Protein AF-A0A2G9GTV5-F1 (afdb_monomer)

Organism: NCBI:txid429701

Solvent-accessible surface area (backbone atoms only — not comparable to full-atom values): 18945 Å² total; per-residue (Å²): 131,63,87,78,39,57,73,49,69,37,30,64,59,83,95,54,69,55,30,54,55,37,36,35,36,40,40,79,48,79,91,66,80,43,76,72,44,81,43,80,56,88,64,55,68,55,65,74,74,38,24,29,49,48,34,73,24,63,22,62,62,28,36,40,34,40,38,4,32,24,74,44,54,97,92,34,97,48,72,41,52,29,54,57,47,35,30,40,34,56,83,81,53,29,27,36,71,56,56,62,79,53,80,61,70,76,40,21,17,68,38,52,52,49,44,61,66,65,33,30,45,36,40,43,21,34,54,92,84,56,76,45,86,53,40,33,38,39,29,42,58,84,35,71,75,63,66,56,68,97,64,76,84,78,78,85,85,75,92,76,93,79,92,79,89,84,82,91,81,91,77,85,73,48,72,60,60,59,47,29,65,74,66,69,56,79,86,71,89,69,76,87,63,75,73,75,44,79,91,69,35,63,66,41,49,58,47,9,48,65,72,58,74,54,96,85,65,55,71,69,60,24,47,48,49,42,52,55,46,61,63,72,51,52,62,89,72,62,47,82,83,49,48,59,43,50,52,54,49,45,53,52,51,55,48,52,57,47,57,75,71,53,69,97,75,82,82,91,73,88,64,33,72,62,94,81,63,46,26,33,62,41,77,52,88,47,72,82,73,47,64,68,81,44,42,52,58,51,53,51,54,46,47,52,54,53,56,55,54,58,52,52,61,60,61,80,73,112

pLDDT: mean 74.57, std 20.99, range [27.0, 98.0]

Foldseek 3Di:
DQVQWDKDAWDDDPPDFTGGWIKTWPPPDVVVVDDTDIDTDDAADDGDDRFDQWDWEDQFQKIWIAKGWGPPPPVDPDIAIGGWIWIQRNVNRHIDTAFAPDDTPPGFGNWDWYDDFQKIKIAWGDGRPDTGGWIKIKHFCPAVLVVDDPDDPDDDDDDDDDDDDDDDDDDCPDVVNVVCVVNVDPDDPDDCPPLQDLVNPPLLQVVLCVQVVDPPDDSVVSSVSVLVVLLPDDLVPDDPSVPVVLVSVLVVLVVVVCCVVPPPDDDDDGRGDPRPTHIYMDIDPDCVSVPSVCSNVSSVVSNVSVVVVVVVVVVVVD

Nearest PDB structures (foldseek):
  8ebn-assembly1_A-2  TM=8.468E-01  e=2.337E-08  Homo sapiens
  8ebm-assembly2_B  TM=8.572E-01  e=4.313E-08  Homo sapiens
  8ebm-assembly1_A  TM=8.423E-01  e=7.529E-08  Homo sapiens
  8ebl-assembly2_B  TM=8.560E-01  e=9.947E-08  Homo sapiens
  6do5-assembly1_A  TM=8.451E-01  e=1.052E-07  Homo sapiens

Mean predicted aligned error: 15.36 Å

InterPro domains:
  IPR015915 Kelch-type beta-propeller [G3DSA:2.120.10.80] (1-164)
  IPR015915 Kelch-type beta-propeller [SSF117281] (3-142)
  IPR052124 Rab9 effector with kelch motifs [PTHR46647] (1-81)

Secondary structure (DSSP, 8-state):
--TTSEEEEEEE-TTSPEEEEEEEEE--SGGG----EEEEE---B-PPPS-BS-EEEEETTEEEEE--EEE--TT-SSEEE---EEEEETTTTEEEEPPBSSPPPPP-BS-EEEEETTEEEEEEEE-SS-EEEEEEEEEETTSTTTT--SSPPPP--------------S----HHHHHHHHHT------TT-----TTT-HHHHHHHHHHH--SS--HHHHHHHHHHHHHH--GGG--HHHHHHHHHHHHHHHHHHHHHHHTT-------S--TT--EEEEEE-SGGGS-GGGHHHHHHHHHHHHHHHHHHHHHTT-

Sequence (318 aa):
MIEKRLLIYGGRGGGGPIMGDLWALKGLIEEENETPGWTQLKLPGQAPSPRCGHTIASGGPYLLLFGGHGTGGWLSRYDIYYNDCVVLDRVSVQWKRMPISNDPPAARAYHSMNCVGSRCLLFGGFDGKSTYGDLWWLVPEDDPIARRSKAPPLEVISDTNKTTGAKEGEREESAIAELQKRLEISTLISNHKHIMDEEEDKELIQLASRVSGEQDVSNMQAVQAVRDHWLKSAPQSITLKELSPLLHDYQRLITRHNIEKLGSSLEHVEFGFPGKDAFRFYHVKSASQLRLSDIPNLLAEYKELLASTSISQQIDSN

Structure (mmCIF, N/CA/C/O backbone):
data_AF-A0A2G9GTV5-F1
#
_entry.id   AF-A0A2G9GTV5-F1
#
loop_
_atom_site.group_PDB
_atom_site.id
_atom_site.type_symbol
_atom_site.label_atom_id
_atom_site.label_alt_id
_atom_site.label_comp_id
_atom_site.label_asym_id
_atom_site.label_entity_id
_atom_site.label_seq_id
_atom_site.pdbx_PDB_ins_code
_atom_site.Cartn_x
_atom_site.Cartn_y
_atom_site.Cartn_z
_atom_site.occupancy
_atom_site.B_iso_or_equiv
_atom_site.auth_seq_id
_atom_site.auth_comp_id
_atom_site.auth_asym_id
_atom_site.auth_atom_id
_atom_site.pdbx_PDB_model_num
ATOM 1 N N . MET A 1 1 ? 4.855 -22.602 -3.405 1.00 53.56 1 MET A N 1
ATOM 2 C CA . MET A 1 1 ? 3.997 -21.453 -3.043 1.00 53.56 1 MET A CA 1
ATOM 3 C C . MET A 1 1 ? 4.862 -20.215 -2.818 1.00 53.56 1 MET A C 1
ATOM 5 O O . MET A 1 1 ? 5.974 -20.365 -2.323 1.00 53.56 1 MET A O 1
ATOM 9 N N . ILE A 1 2 ? 4.405 -19.025 -3.225 1.00 61.66 2 ILE A N 1
ATOM 10 C CA . ILE A 1 2 ? 5.114 -17.739 -3.021 1.00 61.66 2 ILE A CA 1
ATOM 11 C C . ILE A 1 2 ? 4.844 -17.152 -1.620 1.00 61.66 2 ILE A C 1
ATOM 13 O O . ILE A 1 2 ? 5.586 -16.299 -1.151 1.00 61.66 2 ILE A O 1
ATOM 17 N N . GLU A 1 3 ? 3.815 -17.639 -0.931 1.00 64.81 3 GLU A N 1
ATOM 18 C CA . GLU A 1 3 ? 3.275 -17.047 0.300 1.00 64.81 3 GLU A CA 1
ATOM 19 C C . GLU A 1 3 ? 4.248 -17.009 1.487 1.00 64.81 3 GLU A C 1
ATOM 21 O O . GLU A 1 3 ? 4.181 -16.080 2.283 1.00 64.81 3 GLU A O 1
ATOM 26 N N . LYS A 1 4 ? 5.182 -17.964 1.567 1.00 76.12 4 LYS A N 1
ATOM 27 C CA . LYS A 1 4 ? 6.186 -18.091 2.639 1.00 76.12 4 LYS A CA 1
ATOM 28 C C . LYS A 1 4 ? 7.552 -17.474 2.289 1.00 76.12 4 LYS A C 1
ATOM 30 O O . LYS A 1 4 ? 8.566 -17.811 2.887 1.00 76.12 4 LYS A O 1
ATOM 35 N N . ARG A 1 5 ? 7.612 -16.603 1.276 1.00 84.81 5 ARG A N 1
ATOM 36 C CA . ARG A 1 5 ? 8.875 -16.056 0.749 1.00 84.81 5 ARG A CA 1
ATOM 37 C C . ARG A 1 5 ? 8.962 -14.555 0.951 1.00 84.81 5 ARG A C 1
ATOM 39 O O . ARG A 1 5 ? 7.988 -13.840 0.725 1.00 84.81 5 ARG A O 1
ATOM 46 N N . LEU A 1 6 ? 10.161 -14.072 1.271 1.00 90.88 6 LEU A N 1
ATOM 47 C CA . LEU A 1 6 ? 10.463 -12.649 1.155 1.00 90.88 6 LEU A CA 1
ATOM 48 C C . LEU A 1 6 ? 10.635 -12.319 -0.327 1.00 90.88 6 LEU A C 1
ATOM 50 O O . LEU A 1 6 ? 11.446 -12.943 -1.012 1.00 90.88 6 LEU A O 1
ATOM 54 N N . LEU A 1 7 ? 9.872 -11.343 -0.808 1.00 92.94 7 LEU A N 1
ATOM 55 C CA . LEU A 1 7 ? 9.939 -10.871 -2.184 1.00 92.94 7 LEU A CA 1
ATOM 56 C C . LEU A 1 7 ? 10.595 -9.499 -2.251 1.00 92.94 7 LEU A C 1
ATOM 58 O O . LEU A 1 7 ? 10.301 -8.625 -1.439 1.00 92.94 7 LEU A O 1
ATOM 62 N N . ILE A 1 8 ? 11.437 -9.305 -3.260 1.00 95.06 8 ILE A N 1
ATOM 63 C CA . ILE A 1 8 ? 12.034 -8.014 -3.596 1.00 95.06 8 ILE A CA 1
ATOM 64 C C . ILE A 1 8 ? 11.784 -7.762 -5.073 1.00 95.06 8 ILE A C 1
ATOM 66 O O . ILE A 1 8 ? 12.097 -8.611 -5.904 1.00 95.06 8 ILE A O 1
ATOM 70 N N . TYR A 1 9 ? 11.229 -6.601 -5.399 1.00 96.44 9 TYR A N 1
ATOM 71 C CA . TYR A 1 9 ? 11.050 -6.168 -6.776 1.00 96.44 9 TYR A CA 1
ATOM 72 C C . TYR A 1 9 ? 11.817 -4.870 -7.025 1.00 96.44 9 TYR A C 1
ATOM 74 O O . TYR A 1 9 ? 11.708 -3.919 -6.254 1.00 96.44 9 TYR A O 1
ATOM 82 N N . GLY A 1 10 ? 12.569 -4.826 -8.121 1.00 96.50 10 GLY A N 1
ATOM 83 C CA . GLY A 1 10 ? 13.261 -3.633 -8.595 1.00 96.50 10 GLY A CA 1
ATOM 84 C C . GLY A 1 10 ? 14.344 -3.101 -7.653 1.00 96.50 10 GLY A C 1
ATOM 85 O O . GLY A 1 10 ? 15.120 -3.857 -7.075 1.00 96.50 10 GLY A O 1
ATOM 86 N N . GLY A 1 11 ? 14.433 -1.775 -7.530 1.00 95.06 11 GLY A N 1
ATOM 87 C CA . GLY A 1 11 ? 15.485 -1.106 -6.760 1.00 95.06 11 GLY A CA 1
ATOM 88 C C . GLY A 1 11 ? 16.640 -0.591 -7.622 1.00 95.06 11 GLY A C 1
ATOM 89 O O . GLY A 1 11 ? 16.631 -0.691 -8.847 1.00 95.06 11 GLY A O 1
ATOM 90 N N . ARG A 1 12 ? 17.638 0.020 -6.976 1.00 90.81 12 ARG A N 1
ATOM 91 C CA . ARG A 1 12 ? 18.815 0.596 -7.639 1.00 90.81 12 ARG A CA 1
ATOM 92 C C . ARG A 1 12 ? 20.080 0.129 -6.934 1.00 90.81 12 ARG A C 1
ATOM 94 O O . ARG A 1 12 ? 20.313 0.477 -5.780 1.00 90.81 12 ARG A O 1
ATOM 101 N N . GLY A 1 13 ? 20.898 -0.652 -7.632 1.00 83.62 13 GLY A N 1
ATOM 102 C CA . GLY A 1 13 ? 22.191 -1.096 -7.126 1.00 83.62 13 GLY A CA 1
ATOM 103 C C . GLY A 1 13 ? 23.252 -0.041 -7.416 1.00 83.62 13 GLY A C 1
ATOM 104 O O . GLY A 1 13 ? 23.684 0.073 -8.558 1.00 83.62 13 GLY A O 1
ATOM 105 N N . GLY A 1 14 ? 23.667 0.735 -6.412 1.00 80.31 14 GLY A N 1
ATOM 106 C CA . GLY A 1 14 ? 24.751 1.720 -6.532 1.00 80.31 14 GLY A CA 1
ATOM 107 C C . GLY A 1 14 ? 24.685 2.588 -7.803 1.00 80.31 14 GLY A C 1
ATOM 108 O O . GLY A 1 14 ? 23.659 3.200 -8.109 1.00 80.31 14 GLY A O 1
ATOM 109 N N . GLY A 1 15 ? 25.793 2.627 -8.555 1.00 76.38 15 GLY A N 1
ATOM 110 C CA . GLY A 1 15 ? 25.905 3.337 -9.839 1.00 76.38 15 GLY A CA 1
ATOM 111 C C . GLY A 1 15 ? 25.277 2.622 -11.047 1.00 76.38 15 GLY A C 1
ATOM 112 O O . GLY A 1 15 ? 25.379 3.128 -12.161 1.00 76.38 15 GLY A O 1
ATOM 113 N N . GLY A 1 16 ? 24.661 1.455 -10.847 1.00 82.25 16 GLY A N 1
ATOM 114 C CA . GLY A 1 16 ? 24.018 0.662 -11.893 1.00 82.25 16 GLY A CA 1
ATOM 115 C C . GLY A 1 16 ? 22.625 1.168 -12.296 1.00 82.25 16 GLY A C 1
ATOM 116 O O . GLY A 1 16 ? 22.100 2.123 -11.708 1.00 82.25 16 GLY A O 1
ATOM 117 N N . PRO A 1 17 ? 22.011 0.534 -13.313 1.00 88.12 17 PRO A N 1
ATOM 118 C CA . PRO A 1 17 ? 20.662 0.868 -13.748 1.00 88.12 17 PRO A CA 1
ATOM 119 C C . PRO A 1 17 ? 19.629 0.533 -12.667 1.00 88.12 17 PRO A C 1
ATOM 121 O O . PRO A 1 17 ? 19.844 -0.313 -11.796 1.00 88.12 17 PRO A O 1
ATOM 124 N N . ILE A 1 18 ? 18.474 1.188 -12.755 1.00 93.31 18 ILE A N 1
ATOM 125 C CA . ILE A 1 18 ? 17.300 0.793 -11.980 1.00 93.31 18 ILE A CA 1
ATOM 126 C C . ILE A 1 18 ? 16.824 -0.572 -12.490 1.00 93.31 18 ILE A C 1
ATOM 128 O O . ILE A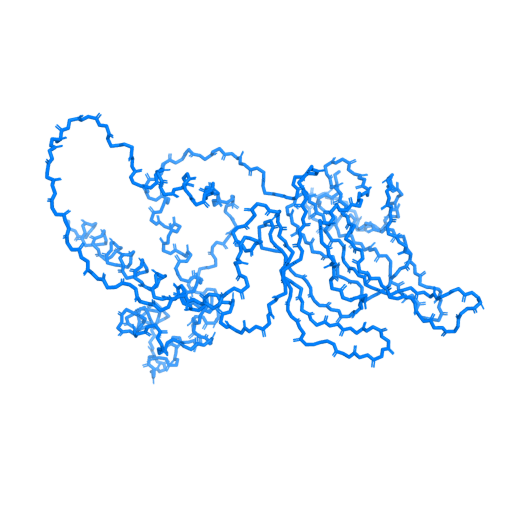 1 18 ? 16.704 -0.788 -13.697 1.00 93.31 18 ILE A O 1
ATOM 132 N N . MET A 1 19 ? 16.578 -1.487 -11.559 1.00 94.69 19 MET A N 1
ATOM 133 C CA . MET A 1 19 ? 16.210 -2.873 -11.815 1.00 94.69 19 MET A CA 1
ATOM 134 C C . MET A 1 19 ? 14.686 -3.033 -11.833 1.00 94.69 19 MET A C 1
ATOM 136 O O . MET A 1 19 ? 13.941 -2.215 -11.289 1.00 94.69 19 MET A O 1
ATOM 140 N N . GLY A 1 20 ? 14.215 -4.082 -12.503 1.00 95.06 20 GLY A N 1
ATOM 141 C CA . GLY A 1 20 ? 12.795 -4.431 -12.624 1.00 95.06 20 GLY A CA 1
ATOM 142 C C . GLY A 1 20 ? 12.558 -5.932 -12.518 1.00 95.06 20 GLY A C 1
ATOM 143 O O . GLY A 1 20 ? 11.588 -6.447 -13.068 1.00 95.06 20 GLY A O 1
ATOM 144 N N . ASP A 1 21 ? 13.483 -6.643 -11.884 1.00 95.69 21 ASP A N 1
ATOM 145 C CA . ASP A 1 21 ? 13.389 -8.067 -11.621 1.00 95.69 21 ASP A CA 1
ATOM 146 C C . ASP A 1 21 ? 12.736 -8.352 -10.267 1.00 95.69 21 ASP A C 1
ATOM 148 O O . ASP A 1 21 ? 12.723 -7.520 -9.361 1.00 95.69 21 ASP A O 1
ATOM 152 N N . LEU A 1 22 ? 12.153 -9.547 -10.160 1.00 96.25 22 LEU A N 1
ATOM 153 C CA . LEU A 1 22 ? 11.547 -10.065 -8.942 1.00 96.25 22 LEU A CA 1
ATOM 154 C C . LEU A 1 22 ? 12.452 -11.156 -8.374 1.00 96.25 22 LEU A C 1
ATOM 156 O O . LEU A 1 22 ? 12.759 -12.132 -9.057 1.00 96.25 22 LEU A O 1
ATOM 160 N N . TRP A 1 23 ? 12.831 -11.023 -7.114 1.00 95.62 23 TRP A N 1
ATOM 161 C CA . TRP A 1 23 ? 13.612 -11.999 -6.369 1.00 95.62 23 TRP A CA 1
ATOM 162 C C . TRP A 1 23 ? 12.798 -12.546 -5.209 1.00 95.62 23 TRP A C 1
ATOM 164 O O . TRP A 1 23 ? 12.029 -11.819 -4.584 1.00 95.62 23 TRP A O 1
ATOM 174 N N . ALA A 1 24 ? 12.973 -13.832 -4.923 1.00 93.50 24 ALA A N 1
ATOM 175 C CA . ALA A 1 24 ? 12.362 -14.496 -3.786 1.00 93.50 24 ALA A CA 1
ATOM 176 C C . ALA A 1 24 ? 13.422 -15.202 -2.944 1.00 93.50 24 ALA A C 1
ATOM 178 O O . ALA A 1 24 ? 14.209 -15.983 -3.481 1.00 93.50 24 ALA A O 1
ATOM 179 N N . LEU A 1 25 ? 13.405 -14.956 -1.638 1.00 92.50 25 LEU A N 1
ATOM 180 C CA . LEU A 1 25 ? 14.197 -15.687 -0.655 1.00 92.50 25 LEU A CA 1
ATOM 181 C C . LEU A 1 25 ? 13.333 -16.790 -0.041 1.00 92.50 25 LEU A C 1
ATOM 183 O O . LEU A 1 25 ? 12.231 -16.525 0.446 1.00 92.50 25 LEU A O 1
ATOM 187 N N . LYS A 1 26 ? 13.828 -18.025 -0.115 1.00 87.75 26 LYS A N 1
ATOM 188 C CA . LYS A 1 26 ? 13.244 -19.220 0.520 1.00 87.75 26 LYS A CA 1
ATOM 189 C C . LYS A 1 26 ? 14.006 -19.582 1.794 1.00 87.75 26 LYS A C 1
ATOM 191 O O . LYS A 1 26 ? 15.055 -18.986 2.033 1.00 87.75 26 LYS A O 1
ATOM 196 N N . GLY A 1 27 ? 13.518 -20.566 2.555 1.00 83.38 27 GLY A N 1
ATOM 197 C CA . GLY A 1 27 ? 14.243 -21.115 3.706 1.00 83.38 27 GLY A CA 1
ATOM 198 C C . GLY A 1 27 ? 14.310 -20.153 4.891 1.00 83.38 27 GLY A C 1
ATOM 199 O O . GLY A 1 27 ? 15.243 -20.206 5.680 1.00 83.38 27 GLY A O 1
ATOM 200 N N . LEU A 1 28 ? 13.353 -19.223 4.986 1.00 82.06 28 LEU A N 1
ATOM 201 C CA . LEU A 1 28 ? 13.237 -18.295 6.119 1.00 82.06 28 LEU A CA 1
ATOM 202 C C . LEU A 1 28 ? 12.467 -18.896 7.297 1.00 82.06 28 LEU A C 1
ATOM 204 O O . LEU A 1 28 ? 12.542 -18.368 8.402 1.00 82.06 28 LEU A O 1
ATOM 208 N N . ILE A 1 29 ? 11.698 -19.955 7.051 1.00 81.75 29 ILE A N 1
ATOM 209 C CA . ILE A 1 29 ? 10.848 -20.600 8.048 1.00 81.75 29 ILE A CA 1
ATOM 210 C C . ILE A 1 29 ? 11.497 -21.932 8.415 1.00 81.75 29 ILE A C 1
ATOM 212 O O . ILE A 1 29 ? 11.758 -22.750 7.536 1.00 81.75 29 ILE A O 1
ATOM 216 N N . GLU A 1 30 ? 11.742 -22.145 9.710 1.00 71.19 30 GLU A N 1
ATOM 217 C CA . GLU A 1 30 ? 12.457 -23.319 10.240 1.00 71.19 30 GLU A CA 1
ATOM 218 C C . GLU A 1 30 ? 11.818 -24.652 9.813 1.00 71.19 30 GLU A C 1
ATOM 220 O O . GLU A 1 30 ? 12.523 -25.622 9.542 1.00 71.19 30 GLU A O 1
ATOM 225 N N . GLU A 1 31 ? 10.491 -24.673 9.659 1.00 73.62 31 GLU A N 1
ATOM 226 C CA . GLU A 1 31 ? 9.717 -25.829 9.186 1.00 73.62 31 GLU A CA 1
ATOM 227 C C . GLU A 1 31 ? 10.136 -26.335 7.796 1.00 73.62 31 GLU A C 1
ATOM 229 O O . GLU A 1 31 ? 9.905 -27.499 7.477 1.00 73.62 31 GLU A O 1
ATOM 234 N N . GLU A 1 32 ? 10.720 -25.481 6.947 1.00 72.75 32 GLU A N 1
ATOM 235 C CA . GLU A 1 32 ? 11.079 -25.855 5.574 1.00 72.75 32 GLU A CA 1
ATOM 236 C C . GLU A 1 32 ? 12.360 -26.707 5.522 1.00 72.75 32 GLU A C 1
ATOM 238 O O . GLU A 1 32 ? 12.577 -27.397 4.531 1.00 72.75 32 GLU A O 1
ATOM 243 N N . ASN A 1 33 ? 13.193 -26.701 6.578 1.00 75.12 33 ASN A N 1
ATOM 244 C CA . ASN A 1 33 ? 14.510 -27.364 6.623 1.00 75.12 33 ASN A CA 1
ATOM 245 C C . ASN A 1 33 ? 15.369 -27.107 5.356 1.00 75.12 33 ASN A C 1
ATOM 247 O O . ASN A 1 33 ? 16.165 -27.946 4.929 1.00 75.12 33 ASN A O 1
ATOM 251 N N . GLU A 1 34 ? 15.175 -25.942 4.731 1.00 80.31 34 GLU A N 1
ATOM 252 C CA . GLU A 1 34 ? 15.864 -25.483 3.526 1.00 80.31 34 GLU A CA 1
ATOM 253 C C . GLU A 1 34 ? 16.896 -24.413 3.901 1.00 80.31 34 GLU A C 1
ATOM 255 O O . GLU A 1 34 ? 16.645 -23.551 4.743 1.00 80.31 34 GLU A O 1
ATOM 260 N N . THR A 1 35 ? 18.060 -24.422 3.250 1.00 84.81 35 THR A N 1
ATOM 261 C CA . THR A 1 35 ? 19.034 -23.339 3.412 1.00 84.81 35 THR A CA 1
ATOM 262 C C . THR A 1 35 ? 18.518 -22.053 2.752 1.00 84.81 35 THR A C 1
ATOM 264 O O . THR A 1 35 ? 18.023 -22.108 1.620 1.00 84.81 35 THR A O 1
ATOM 267 N N . PRO A 1 36 ? 18.649 -20.879 3.408 1.00 90.00 36 PRO A N 1
ATOM 268 C CA . PRO A 1 36 ? 18.217 -19.620 2.822 1.00 90.00 36 PRO A CA 1
ATOM 269 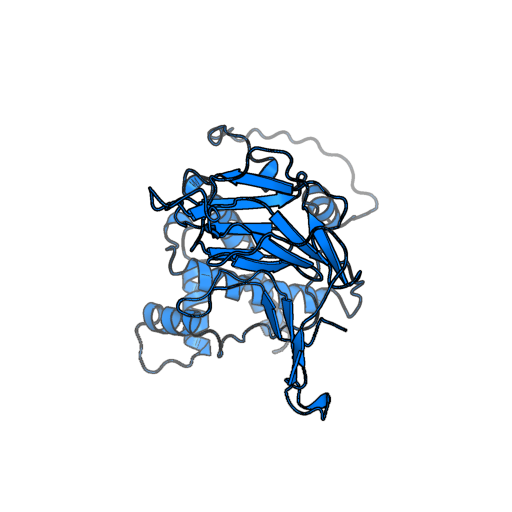C C . PRO A 1 36 ? 18.868 -19.368 1.462 1.00 90.00 36 PRO A C 1
ATOM 271 O O . PRO A 1 36 ? 20.094 -19.342 1.337 1.00 90.00 36 PRO A O 1
ATOM 274 N N . GLY A 1 37 ? 18.044 -19.166 0.434 1.00 91.44 37 GLY A N 1
ATOM 275 C CA . GLY A 1 37 ? 18.514 -19.036 -0.943 1.00 91.44 37 GLY A CA 1
ATOM 276 C C . GLY A 1 37 ? 17.669 -18.084 -1.779 1.00 91.44 37 GLY A C 1
ATOM 277 O O . GLY A 1 37 ? 16.439 -18.184 -1.817 1.00 91.44 37 GLY A O 1
ATOM 278 N N . TRP A 1 38 ? 18.341 -17.167 -2.477 1.00 94.56 38 TRP A N 1
ATOM 279 C CA . TRP A 1 38 ? 17.718 -16.237 -3.417 1.00 94.56 38 TRP A CA 1
ATOM 280 C C . TRP A 1 38 ? 17.478 -16.901 -4.772 1.00 94.56 38 TRP A C 1
ATOM 282 O O . TRP A 1 38 ? 18.358 -17.542 -5.341 1.00 94.56 38 TRP A O 1
ATOM 292 N N . THR A 1 39 ? 16.281 -16.726 -5.325 1.00 94.00 39 THR A N 1
ATOM 293 C CA . THR A 1 39 ? 15.940 -17.155 -6.686 1.00 94.00 39 THR A CA 1
ATOM 294 C C . THR A 1 39 ? 15.234 -16.024 -7.419 1.00 94.00 39 THR A C 1
ATOM 296 O O . THR A 1 39 ? 14.241 -15.487 -6.926 1.00 94.00 39 THR A O 1
ATOM 299 N N . GLN A 1 40 ? 15.711 -15.689 -8.616 1.00 95.12 40 GLN A N 1
ATOM 300 C CA . GLN A 1 40 ? 15.027 -14.746 -9.493 1.00 95.12 40 GLN A CA 1
ATOM 301 C C . GLN A 1 40 ? 13.771 -15.406 -10.082 1.00 95.12 40 GLN A C 1
ATOM 303 O O . GLN A 1 40 ? 13.837 -16.487 -10.669 1.00 95.12 40 GLN A O 1
ATOM 308 N N . LEU A 1 41 ? 12.618 -14.760 -9.926 1.00 94.56 41 LEU A N 1
ATOM 309 C CA . LEU A 1 41 ? 11.334 -15.214 -10.445 1.00 94.56 41 LEU A CA 1
ATOM 310 C C . LEU A 1 41 ? 10.998 -14.479 -11.744 1.00 94.56 41 LEU A C 1
ATOM 312 O O . LEU A 1 41 ? 11.022 -13.252 -11.810 1.00 94.56 41 LEU A O 1
ATOM 316 N N . LYS A 1 42 ? 10.613 -15.238 -12.771 1.00 94.81 42 LYS A N 1
ATOM 317 C CA . LYS A 1 42 ? 10.059 -14.709 -14.023 1.00 94.81 42 LYS A CA 1
ATOM 318 C C . LYS A 1 42 ? 8.594 -15.105 -14.096 1.00 94.81 42 LYS A C 1
ATOM 320 O O . LYS A 1 42 ? 8.281 -16.253 -14.394 1.00 94.81 42 LYS A O 1
ATOM 325 N N . LEU A 1 43 ? 7.719 -14.168 -13.752 1.00 94.19 43 LEU A N 1
ATOM 326 C CA . LEU A 1 43 ? 6.279 -14.405 -13.685 1.00 94.19 43 LEU A CA 1
ATOM 327 C C . LEU A 1 43 ? 5.586 -13.857 -14.939 1.00 94.19 43 LEU A C 1
ATOM 329 O O . LEU A 1 43 ? 6.015 -12.820 -15.451 1.00 94.19 43 LEU A O 1
ATOM 333 N N . PRO A 1 44 ? 4.534 -14.526 -15.440 1.00 95.06 44 PRO A N 1
ATOM 334 C CA . PRO A 1 44 ? 3.766 -14.043 -16.580 1.00 95.06 44 PRO A CA 1
ATOM 335 C C . PRO A 1 44 ? 2.951 -12.789 -16.230 1.00 95.06 44 PRO A C 1
ATOM 337 O O . PRO A 1 44 ? 2.798 -12.416 -15.064 1.00 95.06 44 PRO A O 1
ATOM 340 N N . GLY A 1 45 ? 2.388 -12.161 -17.263 1.00 92.88 45 GLY A N 1
ATOM 341 C CA . GLY A 1 45 ? 1.484 -11.021 -17.129 1.00 92.88 45 GLY A CA 1
ATOM 342 C C . GLY A 1 45 ? 2.160 -9.661 -17.302 1.00 92.88 45 GLY A C 1
ATOM 343 O O . GLY A 1 45 ? 3.248 -9.544 -17.865 1.00 92.88 45 GLY A O 1
ATOM 344 N N . GLN A 1 46 ? 1.475 -8.610 -16.855 1.00 91.69 46 GLN A N 1
ATOM 345 C CA . GLN A 1 46 ? 1.890 -7.219 -17.056 1.00 91.69 46 GLN A CA 1
ATOM 346 C C . GLN A 1 46 ? 2.765 -6.744 -15.893 1.00 91.69 46 GLN A C 1
ATOM 348 O O . GLN A 1 46 ? 2.292 -6.044 -14.999 1.00 91.69 46 GLN A O 1
ATOM 353 N N . ALA A 1 47 ? 4.032 -7.165 -15.893 1.00 93.94 47 ALA A N 1
ATOM 354 C CA . ALA A 1 47 ? 4.997 -6.748 -14.880 1.00 93.94 47 ALA A CA 1
ATOM 355 C C . ALA A 1 47 ? 5.210 -5.218 -14.893 1.00 93.94 47 ALA A C 1
ATOM 357 O O . ALA A 1 47 ? 5.099 -4.591 -15.955 1.00 93.94 47 ALA A O 1
ATOM 358 N N . PRO A 1 48 ? 5.538 -4.600 -13.743 1.00 95.56 48 PRO A N 1
ATOM 359 C CA . PRO A 1 48 ? 5.883 -3.187 -13.710 1.00 95.56 48 PRO A CA 1
ATOM 360 C C . PRO A 1 48 ? 7.160 -2.913 -14.523 1.00 95.56 48 PRO A C 1
ATOM 362 O O . PRO A 1 48 ? 7.960 -3.808 -14.810 1.00 95.56 48 PRO A O 1
ATOM 365 N N . SER A 1 49 ? 7.364 -1.651 -14.895 1.00 94.75 49 SER A N 1
ATOM 366 C CA . SER A 1 49 ? 8.649 -1.193 -15.436 1.00 94.75 49 SER A CA 1
ATOM 367 C C . SER A 1 49 ? 9.724 -1.141 -14.340 1.00 94.75 49 SER A C 1
ATOM 369 O O . SER A 1 49 ? 9.370 -0.947 -13.173 1.00 94.75 49 SER A O 1
ATOM 371 N N . PRO A 1 50 ? 11.026 -1.229 -14.688 1.00 95.38 50 PRO A N 1
ATOM 372 C CA . PRO A 1 50 ? 12.115 -1.030 -13.735 1.00 95.38 50 PRO A CA 1
ATOM 373 C C . PRO A 1 50 ? 11.953 0.266 -12.938 1.00 95.38 50 PRO A C 1
ATOM 375 O O . PRO A 1 50 ? 11.811 1.349 -13.518 1.00 95.38 50 PRO A O 1
ATOM 378 N N . ARG A 1 51 ? 11.943 0.148 -11.607 1.00 96.81 51 ARG A N 1
ATOM 379 C CA . ARG A 1 51 ? 11.645 1.267 -10.704 1.00 96.81 51 ARG A CA 1
ATOM 380 C C . ARG A 1 51 ? 12.234 1.091 -9.305 1.00 96.81 51 ARG A C 1
ATOM 382 O O . ARG A 1 51 ? 12.369 -0.023 -8.802 1.00 96.81 51 ARG A O 1
ATOM 389 N N . CYS A 1 52 ? 12.503 2.206 -8.632 1.00 96.06 52 CYS A N 1
ATOM 390 C CA . CYS A 1 52 ? 12.808 2.280 -7.201 1.00 96.06 52 CYS A CA 1
ATOM 391 C C . CYS A 1 52 ? 11.932 3.332 -6.499 1.00 96.06 52 CYS A C 1
ATOM 393 O O . CYS A 1 52 ? 11.196 4.074 -7.150 1.00 96.06 52 CYS A O 1
ATOM 395 N N . GLY A 1 53 ? 11.944 3.348 -5.162 1.00 96.50 53 GLY A N 1
ATOM 396 C CA . GLY A 1 53 ? 11.111 4.261 -4.366 1.00 96.50 53 GLY A CA 1
ATOM 397 C C . GLY A 1 53 ? 9.599 4.025 -4.507 1.00 96.50 53 GLY A C 1
ATOM 398 O O . GLY A 1 53 ? 8.819 4.940 -4.265 1.00 96.50 53 GLY A O 1
ATOM 399 N N . HIS A 1 54 ? 9.179 2.841 -4.951 1.00 97.88 54 HIS A N 1
ATOM 400 C CA . HIS A 1 54 ? 7.777 2.418 -4.949 1.00 97.88 54 HIS A CA 1
ATOM 401 C C . HIS A 1 54 ? 7.417 1.808 -3.589 1.00 97.88 54 HIS A C 1
ATOM 403 O O . HIS A 1 54 ? 8.309 1.424 -2.833 1.00 97.88 54 HIS A O 1
ATOM 409 N N . THR A 1 55 ? 6.124 1.667 -3.302 1.00 97.44 55 THR A N 1
ATOM 410 C CA . THR A 1 55 ? 5.651 0.853 -2.172 1.00 97.44 55 THR A CA 1
ATOM 411 C C . THR A 1 55 ? 4.958 -0.404 -2.678 1.00 97.44 55 THR A C 1
ATOM 413 O O . THR A 1 55 ? 4.240 -0.354 -3.677 1.00 97.44 55 THR A O 1
ATOM 416 N N . ILE A 1 56 ? 5.160 -1.522 -1.974 1.00 95.50 56 ILE A N 1
ATOM 417 C CA . ILE A 1 56 ? 4.363 -2.742 -2.120 1.00 95.50 56 ILE A CA 1
ATOM 418 C C . ILE A 1 56 ? 3.601 -2.966 -0.817 1.00 95.50 56 ILE A C 1
ATOM 420 O O . ILE A 1 56 ? 4.217 -3.112 0.236 1.00 95.50 56 ILE A O 1
ATOM 424 N N . ALA A 1 57 ? 2.275 -3.014 -0.890 1.00 91.81 57 ALA A N 1
ATOM 425 C CA . ALA A 1 57 ? 1.404 -3.273 0.248 1.00 91.81 57 ALA A CA 1
ATOM 426 C C . ALA A 1 57 ? 0.682 -4.618 0.080 1.00 91.81 57 ALA A C 1
ATOM 428 O O . ALA A 1 57 ? 0.214 -4.964 -1.007 1.00 91.81 57 ALA A O 1
ATOM 429 N N . SER A 1 58 ? 0.595 -5.390 1.164 1.00 85.50 58 SER A N 1
ATOM 430 C CA . SER A 1 58 ? -0.090 -6.686 1.172 1.00 85.50 58 SER A CA 1
ATOM 431 C C . SER A 1 58 ? -1.585 -6.496 1.427 1.00 85.50 58 SER A C 1
ATOM 433 O O . SER A 1 58 ? -1.965 -6.045 2.504 1.00 85.50 58 SER A O 1
ATOM 435 N N . GLY A 1 59 ? -2.433 -6.889 0.476 1.00 73.56 59 GLY A N 1
ATOM 436 C CA . GLY A 1 59 ? -3.895 -6.892 0.610 1.00 73.56 59 GLY A CA 1
ATOM 437 C C . GLY A 1 59 ? -4.444 -8.308 0.476 1.00 73.56 59 GLY A C 1
ATOM 438 O O . GLY A 1 59 ? -5.045 -8.652 -0.540 1.00 73.56 59 GLY A O 1
ATOM 439 N N . GLY A 1 60 ? -4.172 -9.166 1.462 1.00 75.19 60 GLY A N 1
ATOM 440 C CA . GLY A 1 60 ? -4.542 -10.583 1.396 1.00 75.19 60 GLY A CA 1
ATOM 441 C C . GLY A 1 60 ? -3.706 -11.341 0.354 1.00 75.19 60 GLY A C 1
ATOM 442 O O . GLY A 1 60 ? -2.488 -11.176 0.356 1.00 75.19 60 GLY A O 1
ATOM 443 N N . PRO A 1 61 ? -4.279 -12.164 -0.545 1.00 78.25 61 PRO A N 1
ATOM 444 C CA . PRO A 1 61 ? -3.523 -12.966 -1.516 1.00 78.25 61 PRO A CA 1
ATOM 445 C C . PRO A 1 61 ? -2.799 -12.138 -2.591 1.00 78.25 61 PRO A C 1
ATOM 447 O O . PRO A 1 61 ? -2.006 -12.678 -3.360 1.00 78.25 61 PRO A O 1
ATOM 450 N N . TYR A 1 62 ? -2.998 -10.825 -2.612 1.00 85.44 62 TYR A N 1
ATOM 451 C CA . TYR A 1 62 ? -2.449 -9.919 -3.609 1.00 85.44 62 TYR A CA 1
ATOM 452 C C . TYR A 1 62 ? -1.421 -8.972 -2.988 1.00 85.44 62 TYR A C 1
ATOM 454 O O . TYR A 1 62 ? -1.615 -8.461 -1.882 1.00 85.44 62 TYR A O 1
ATOM 462 N N . LEU A 1 63 ? -0.347 -8.695 -3.724 1.00 91.25 63 LEU A N 1
ATOM 463 C CA . LEU A 1 63 ? 0.590 -7.625 -3.385 1.00 91.25 63 LEU A CA 1
ATOM 464 C C . LEU A 1 63 ? 0.391 -6.469 -4.356 1.00 91.25 63 LEU A C 1
ATOM 466 O O . LEU A 1 63 ? 0.610 -6.629 -5.556 1.00 91.25 63 LEU A O 1
ATOM 470 N N . LEU A 1 64 ? -0.026 -5.317 -3.843 1.00 93.62 64 LEU A N 1
ATOM 471 C CA . LEU A 1 64 ? -0.236 -4.110 -4.628 1.00 93.62 64 LEU A CA 1
ATOM 472 C C . LEU A 1 64 ? 1.038 -3.269 -4.638 1.00 93.62 64 LEU A C 1
ATOM 474 O O . LEU A 1 64 ? 1.455 -2.764 -3.600 1.00 93.62 64 LEU A O 1
ATOM 478 N N . LEU A 1 65 ? 1.608 -3.067 -5.819 1.00 96.69 65 LEU A N 1
ATOM 479 C CA . LEU A 1 65 ? 2.649 -2.090 -6.091 1.00 96.69 65 LEU A CA 1
ATOM 480 C C . LEU A 1 65 ? 2.015 -0.782 -6.569 1.00 96.69 65 LEU A C 1
ATOM 482 O O . LEU A 1 65 ? 1.199 -0.792 -7.493 1.00 96.69 65 LEU A O 1
ATOM 486 N N . PHE A 1 66 ? 2.444 0.339 -5.990 1.00 97.44 66 PHE A N 1
ATOM 487 C CA . PHE A 1 66 ? 2.075 1.674 -6.455 1.00 97.44 66 PHE A CA 1
ATOM 488 C C . PHE A 1 66 ? 3.306 2.561 -6.675 1.00 97.44 66 PHE A C 1
ATOM 490 O O . PHE A 1 66 ? 4.240 2.591 -5.868 1.00 97.44 66 PHE A O 1
ATOM 497 N N . GLY A 1 67 ? 3.283 3.297 -7.788 1.00 97.69 67 GLY A N 1
ATOM 498 C CA . GLY A 1 67 ? 4.216 4.374 -8.108 1.00 97.69 67 GLY A CA 1
ATOM 499 C C . GLY A 1 67 ? 5.686 3.962 -8.216 1.00 97.69 67 GLY A C 1
ATOM 500 O O . GLY A 1 67 ? 6.019 2.912 -8.772 1.00 97.69 67 GLY A O 1
ATOM 501 N N . GLY A 1 68 ? 6.571 4.831 -7.721 1.00 97.88 68 GLY A N 1
ATOM 502 C CA . GLY A 1 68 ? 8.025 4.740 -7.870 1.00 97.88 68 GLY A CA 1
ATOM 503 C C . GLY A 1 68 ? 8.548 5.565 -9.042 1.00 97.88 68 GLY A C 1
ATOM 504 O O . GLY A 1 68 ? 7.788 6.242 -9.733 1.00 97.88 68 GLY A O 1
ATOM 505 N N . HIS A 1 69 ? 9.857 5.510 -9.268 1.00 96.88 69 HIS A N 1
ATOM 506 C CA . HIS A 1 69 ? 10.486 6.156 -10.416 1.00 96.88 69 HIS A CA 1
ATOM 507 C C . HIS A 1 69 ? 11.497 5.239 -11.103 1.00 96.88 69 HIS A C 1
ATOM 509 O O . HIS A 1 69 ? 12.131 4.396 -10.467 1.00 96.88 69 HIS A O 1
ATOM 515 N N . GLY A 1 70 ? 11.613 5.401 -12.415 1.00 94.44 70 GLY A N 1
ATOM 516 C CA . GLY A 1 70 ? 12.609 4.773 -13.272 1.00 94.44 70 GLY A CA 1
ATOM 517 C C . GLY A 1 70 ? 13.484 5.829 -13.943 1.00 94.44 70 GLY A C 1
ATOM 518 O O . GLY A 1 70 ? 13.279 7.031 -13.771 1.00 94.44 70 GLY A O 1
ATOM 519 N N . THR A 1 71 ? 14.452 5.388 -14.740 1.00 89.50 71 THR A N 1
ATOM 520 C CA . THR A 1 71 ? 15.277 6.304 -15.531 1.00 89.50 71 THR A CA 1
ATOM 521 C C . THR A 1 71 ? 14.570 6.639 -16.841 1.00 89.50 71 THR A C 1
ATOM 523 O O . THR A 1 71 ? 13.940 5.779 -17.455 1.00 89.50 71 THR A O 1
ATOM 526 N N . GLY A 1 72 ? 14.710 7.875 -17.321 1.00 82.06 72 GLY A N 1
ATOM 527 C CA . GLY A 1 72 ? 14.164 8.289 -18.617 1.00 82.06 72 GLY A CA 1
ATOM 528 C C . GLY A 1 72 ? 14.851 7.682 -19.849 1.00 82.06 72 GLY A C 1
ATOM 529 O O . GLY A 1 72 ? 14.554 8.068 -20.979 1.00 82.06 72 GLY A O 1
ATOM 530 N N . GLY A 1 73 ? 15.769 6.733 -19.650 1.00 78.88 73 GLY A N 1
ATOM 531 C CA . GLY A 1 73 ? 16.596 6.150 -20.701 1.00 78.88 73 GLY A CA 1
ATOM 532 C C . GLY A 1 73 ? 17.699 7.092 -21.191 1.00 78.88 73 GLY A C 1
ATOM 533 O O . GLY A 1 73 ? 17.926 8.164 -20.643 1.00 78.88 73 GLY A O 1
ATOM 534 N N . TRP A 1 74 ? 18.403 6.688 -22.250 1.00 75.62 74 TRP A N 1
ATOM 535 C CA . TRP A 1 74 ? 19.566 7.425 -22.772 1.00 75.62 74 TRP A CA 1
ATOM 536 C C . TRP A 1 74 ? 19.232 8.833 -23.296 1.00 75.62 74 TRP A C 1
ATOM 538 O O . TRP A 1 74 ? 20.086 9.716 -23.315 1.00 75.62 74 TRP A O 1
ATOM 548 N N . LEU A 1 75 ? 17.985 9.050 -23.725 1.00 76.19 75 LEU A N 1
ATOM 549 C CA . LEU A 1 75 ? 17.536 10.301 -24.344 1.00 76.19 75 LEU A CA 1
ATOM 550 C C . LEU A 1 75 ? 16.982 11.324 -23.342 1.00 76.19 75 LEU A C 1
ATOM 552 O O . LEU A 1 75 ? 16.765 12.473 -23.718 1.00 76.19 75 LEU A O 1
ATOM 556 N N . SER A 1 76 ? 16.763 10.941 -22.080 1.00 80.62 76 SER A N 1
ATOM 557 C CA . SER A 1 76 ? 16.254 11.838 -21.042 1.00 80.62 76 SER A CA 1
ATOM 558 C C . SER A 1 76 ? 17.187 11.844 -19.841 1.00 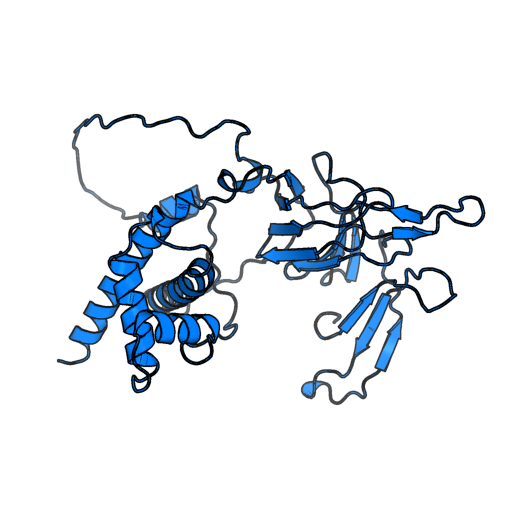80.62 76 SER A C 1
ATOM 560 O O . SER A 1 76 ? 17.516 10.807 -19.276 1.00 80.62 76 SER A O 1
ATOM 562 N N . ARG A 1 77 ? 17.572 13.047 -19.409 1.00 78.19 77 ARG A N 1
ATOM 563 C CA . ARG A 1 77 ? 18.326 13.236 -18.162 1.00 78.19 77 ARG A CA 1
ATOM 564 C C . ARG A 1 77 ? 17.436 13.234 -16.919 1.00 78.19 77 ARG A C 1
ATOM 566 O O . ARG A 1 77 ? 17.956 13.342 -15.814 1.00 78.19 77 ARG A O 1
ATOM 573 N N . TYR A 1 78 ? 16.120 13.164 -17.103 1.00 86.69 78 TYR A N 1
ATOM 574 C CA . TYR A 1 78 ? 15.144 13.221 -16.025 1.00 86.69 78 TYR A CA 1
ATOM 575 C C . TYR A 1 78 ? 14.583 11.834 -15.732 1.00 86.69 78 TYR A C 1
ATOM 577 O O . TYR A 1 78 ? 14.333 11.044 -16.651 1.00 86.69 78 TYR A O 1
ATOM 585 N N . ASP A 1 79 ? 14.365 11.573 -14.448 1.00 91.94 79 ASP A N 1
ATOM 586 C CA . ASP A 1 79 ? 13.663 10.386 -13.982 1.00 91.94 79 ASP A CA 1
ATOM 587 C C . ASP A 1 79 ? 12.191 10.425 -14.410 1.00 91.94 79 ASP A C 1
ATOM 589 O O . ASP A 1 79 ? 11.570 11.486 -14.504 1.00 91.94 79 ASP A O 1
ATOM 593 N N . ILE A 1 80 ? 11.635 9.243 -14.672 1.00 94.38 80 ILE A N 1
ATOM 594 C CA . ILE A 1 80 ? 10.216 9.058 -14.976 1.00 94.38 80 ILE A CA 1
ATOM 595 C C . ILE A 1 80 ? 9.544 8.545 -13.714 1.00 94.38 80 ILE A C 1
ATOM 597 O O . ILE A 1 80 ? 9.882 7.468 -13.228 1.00 94.38 80 ILE A O 1
ATOM 601 N N . TYR A 1 81 ? 8.575 9.296 -13.207 1.00 96.75 81 TYR A N 1
ATOM 602 C CA . TYR A 1 81 ? 7.758 8.897 -12.068 1.00 96.75 81 TYR A CA 1
ATOM 603 C C . TYR A 1 81 ? 6.499 8.179 -12.550 1.00 96.75 81 TYR A C 1
ATOM 605 O O . TYR A 1 81 ? 5.966 8.490 -13.616 1.00 96.75 81 TYR A O 1
ATOM 613 N N . TYR A 1 82 ? 6.002 7.247 -11.742 1.00 97.25 82 TYR A N 1
ATOM 614 C CA . TYR A 1 82 ? 4.820 6.449 -12.049 1.00 97.25 82 TYR A CA 1
ATOM 615 C C . TYR A 1 82 ? 3.704 6.666 -11.014 1.00 97.25 82 TYR A C 1
ATOM 617 O O . TYR A 1 82 ? 3.958 7.043 -9.869 1.00 97.25 82 TYR A O 1
ATOM 625 N N . ASN A 1 83 ? 2.460 6.418 -11.420 1.00 96.75 83 ASN A N 1
ATOM 626 C CA . ASN A 1 83 ? 1.248 6.358 -10.584 1.00 96.75 83 ASN A CA 1
ATOM 627 C C . ASN A 1 83 ? 0.350 5.170 -10.975 1.00 96.75 83 ASN A C 1
ATOM 629 O O . ASN A 1 83 ? -0.861 5.201 -10.766 1.00 96.75 83 ASN A O 1
ATOM 633 N N . ASP A 1 84 ? 0.924 4.134 -11.583 1.00 95.19 84 ASP A N 1
ATOM 634 C CA . ASP A 1 84 ? 0.214 2.902 -11.901 1.00 95.19 84 ASP A CA 1
ATOM 635 C C . ASP A 1 84 ? 0.055 2.017 -10.655 1.00 95.19 84 ASP A C 1
ATOM 637 O O . ASP A 1 84 ? 0.922 1.966 -9.779 1.00 95.19 84 ASP A O 1
ATOM 641 N N . CYS A 1 85 ? -1.068 1.300 -10.608 1.00 94.62 85 CYS A N 1
ATOM 642 C CA . CYS A 1 85 ? -1.341 0.236 -9.648 1.00 94.62 85 CYS A CA 1
ATOM 643 C C . CYS A 1 85 ? -1.126 -1.116 -10.339 1.00 94.62 85 CYS A C 1
ATOM 645 O O . CYS A 1 85 ? -1.857 -1.478 -11.269 1.00 94.62 85 CYS A O 1
ATOM 647 N N . VAL A 1 86 ? -0.128 -1.874 -9.889 1.00 94.81 86 VAL A N 1
ATOM 648 C CA . VAL A 1 86 ? 0.184 -3.207 -10.419 1.00 94.81 86 VAL A CA 1
ATOM 649 C C . VAL A 1 86 ? 0.080 -4.219 -9.291 1.00 94.81 86 VAL A C 1
ATOM 651 O O . VAL A 1 86 ? 0.649 -4.028 -8.225 1.00 94.81 86 VAL A O 1
ATOM 654 N N . VAL A 1 87 ? -0.638 -5.310 -9.520 1.00 93.31 87 VAL A N 1
ATOM 655 C CA . VAL A 1 87 ? -0.839 -6.373 -8.541 1.00 93.31 87 VAL A CA 1
ATOM 656 C C . VAL A 1 87 ? -0.038 -7.605 -8.921 1.00 93.31 87 VAL A C 1
ATOM 658 O O . VAL A 1 87 ? -0.119 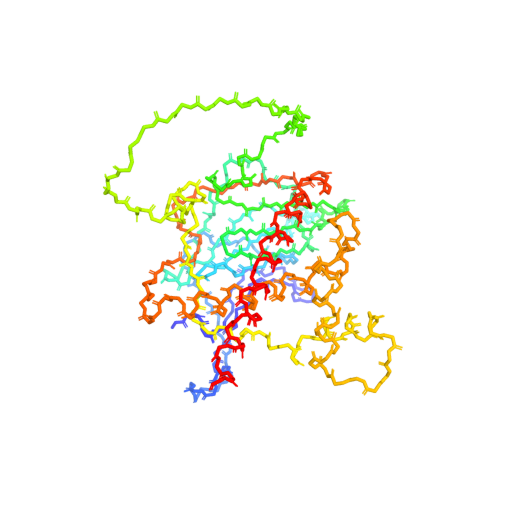-8.082 -10.053 1.00 93.31 87 VAL A O 1
ATOM 661 N N . LEU A 1 88 ? 0.684 -8.158 -7.951 1.00 92.81 88 LEU A N 1
ATOM 662 C CA . LEU A 1 88 ? 1.119 -9.544 -7.991 1.00 92.81 88 LEU A CA 1
ATOM 663 C C . LEU A 1 88 ? 0.045 -10.419 -7.346 1.00 92.81 88 LEU A C 1
ATOM 665 O O . LEU A 1 88 ? -0.153 -10.381 -6.131 1.00 92.81 88 LEU A O 1
ATOM 669 N N . ASP A 1 89 ? -0.634 -11.213 -8.165 1.00 89.06 89 ASP A N 1
ATOM 670 C CA . ASP A 1 89 ? -1.562 -12.237 -7.699 1.00 89.06 89 ASP A CA 1
ATOM 671 C C . ASP A 1 89 ? -0.757 -13.468 -7.274 1.00 89.06 89 ASP A C 1
ATOM 673 O O . ASP A 1 89 ? -0.114 -14.112 -8.107 1.00 89.06 89 ASP A O 1
ATOM 677 N N . ARG A 1 90 ? -0.753 -13.781 -5.973 1.00 85.31 90 ARG A N 1
ATOM 678 C CA . ARG A 1 90 ? 0.021 -14.909 -5.433 1.00 85.31 90 ARG A CA 1
ATOM 679 C C . ARG A 1 90 ? -0.673 -16.256 -5.623 1.00 85.31 90 ARG A C 1
ATOM 681 O O . ARG A 1 90 ? 0.012 -17.273 -5.543 1.00 85.31 90 ARG A O 1
ATOM 688 N N . VAL A 1 91 ? -1.974 -16.258 -5.923 1.00 84.94 91 VAL A N 1
ATOM 689 C CA . VAL A 1 91 ? -2.759 -17.467 -6.210 1.00 84.94 91 VAL A CA 1
ATOM 690 C C . VAL A 1 91 ? -2.480 -17.922 -7.635 1.00 84.94 91 VAL A C 1
ATOM 692 O O . VAL A 1 91 ? -2.054 -19.051 -7.860 1.00 84.94 91 VAL A O 1
ATOM 695 N N . SER A 1 92 ? -2.653 -17.022 -8.606 1.00 86.50 92 SER A N 1
ATOM 696 C CA . SER A 1 92 ? -2.392 -17.328 -10.020 1.00 86.50 92 SER A CA 1
ATOM 697 C C . SER A 1 92 ? -0.952 -17.054 -10.466 1.00 86.50 92 SER A C 1
ATOM 699 O O . SER A 1 92 ? -0.603 -17.322 -11.614 1.00 86.50 92 SER A O 1
ATOM 701 N N . VAL A 1 93 ? -0.106 -16.566 -9.553 1.00 90.00 93 VAL A N 1
ATOM 702 C CA . VAL A 1 93 ? 1.346 -16.393 -9.720 1.00 90.00 93 VAL A CA 1
ATOM 703 C C . VAL A 1 93 ? 1.683 -15.547 -10.956 1.00 90.00 93 VAL A C 1
ATOM 705 O O . VAL A 1 93 ? 2.551 -15.882 -11.760 1.00 90.00 93 VAL A O 1
ATOM 708 N N . GLN A 1 94 ? 0.979 -14.426 -11.121 1.00 92.56 94 GLN A N 1
ATOM 709 C CA . GLN A 1 94 ? 1.125 -13.549 -12.284 1.00 92.56 94 GLN A CA 1
ATOM 710 C C . GLN A 1 94 ? 0.928 -12.073 -11.937 1.00 92.56 94 GLN A C 1
ATOM 712 O O . GLN A 1 94 ? 0.235 -11.720 -10.979 1.00 92.56 94 GLN A O 1
ATOM 717 N N . TRP A 1 95 ? 1.502 -11.207 -12.767 1.00 94.94 95 TRP A N 1
ATOM 718 C CA . TRP A 1 95 ? 1.317 -9.764 -12.682 1.00 94.94 95 TRP A CA 1
ATOM 719 C C . TRP A 1 95 ? 0.058 -9.310 -13.421 1.00 94.94 95 TRP A C 1
ATOM 721 O O . TRP A 1 95 ? -0.187 -9.698 -14.566 1.00 94.94 95 TRP A O 1
ATOM 731 N N . LYS A 1 96 ? -0.716 -8.426 -12.797 1.00 92.56 96 LYS A N 1
ATOM 732 C CA . LYS A 1 96 ? -1.935 -7.839 -13.359 1.00 92.56 96 LYS A CA 1
ATOM 733 C C . LYS A 1 96 ? -1.921 -6.331 -13.148 1.00 92.56 96 LYS A C 1
ATOM 735 O O . LYS A 1 96 ? -1.531 -5.858 -12.086 1.00 92.56 96 LYS A O 1
ATOM 740 N N . ARG A 1 97 ? -2.385 -5.562 -14.133 1.00 90.38 97 ARG A N 1
ATOM 741 C CA . ARG A 1 97 ? -2.701 -4.146 -13.905 1.00 90.38 97 ARG A CA 1
ATOM 742 C C . ARG A 1 97 ? -4.053 -4.034 -13.223 1.00 90.38 97 ARG A C 1
ATOM 744 O O . ARG A 1 97 ? -5.004 -4.687 -13.646 1.00 90.38 97 ARG A O 1
ATOM 751 N N . MET A 1 98 ? -4.121 -3.211 -12.185 1.00 89.00 98 MET A N 1
ATOM 752 C CA . MET A 1 98 ? -5.370 -2.934 -11.492 1.00 89.00 98 MET A CA 1
ATOM 753 C C . MET A 1 98 ? -6.172 -1.890 -12.277 1.00 89.00 98 MET A C 1
ATOM 755 O O . MET A 1 98 ? -5.617 -0.836 -12.600 1.00 89.00 98 MET A O 1
ATOM 759 N N . PRO A 1 99 ? -7.451 -2.149 -12.593 1.00 86.31 99 PRO A N 1
ATOM 760 C CA . PRO A 1 99 ? -8.311 -1.146 -13.203 1.00 86.31 99 PRO A CA 1
ATOM 761 C C . PRO A 1 99 ? -8.621 -0.039 -12.187 1.00 86.31 99 PRO A C 1
ATOM 763 O O . PRO A 1 99 ? -9.149 -0.309 -11.108 1.00 86.31 99 PRO A O 1
ATOM 766 N N . ILE A 1 100 ? -8.291 1.203 -12.547 1.00 90.25 100 ILE A N 1
ATOM 767 C CA . ILE A 1 100 ? -8.612 2.399 -11.763 1.00 90.25 100 ILE A CA 1
ATOM 768 C C . ILE A 1 100 ? -9.681 3.193 -12.517 1.00 90.25 100 ILE A C 1
ATOM 770 O O . ILE A 1 100 ? -9.456 3.560 -13.670 1.00 90.25 100 ILE A O 1
ATOM 774 N N . SER A 1 101 ? -10.841 3.437 -11.897 1.00 87.00 101 SER A N 1
ATOM 775 C CA . SER A 1 101 ? -11.991 4.062 -12.576 1.00 87.00 101 SER A CA 1
ATOM 776 C C . SER A 1 101 ? -11.923 5.591 -12.665 1.00 87.00 101 SER A C 1
ATOM 778 O O . SER A 1 101 ? -12.719 6.206 -13.374 1.00 87.00 101 SER A O 1
ATOM 780 N N . ASN A 1 102 ? -10.965 6.228 -11.985 1.00 90.06 102 ASN A N 1
ATOM 781 C CA . ASN A 1 102 ? -10.798 7.680 -11.962 1.00 90.06 102 ASN A CA 1
ATOM 782 C C . ASN A 1 102 ? -9.338 8.129 -12.098 1.00 90.06 102 ASN A C 1
ATOM 784 O O . ASN A 1 102 ? -8.419 7.315 -12.131 1.00 90.06 102 ASN A O 1
ATOM 788 N N . ASP A 1 103 ? -9.129 9.448 -12.122 1.00 89.06 103 ASP A N 1
ATOM 789 C CA . ASP A 1 103 ? -7.785 10.020 -12.149 1.00 89.06 103 ASP A CA 1
ATOM 790 C C . ASP A 1 103 ? -7.011 9.657 -10.868 1.00 89.06 103 ASP A C 1
ATOM 792 O O . ASP A 1 103 ? -7.444 10.015 -9.761 1.00 89.06 103 ASP A O 1
ATOM 796 N N . PRO A 1 104 ? -5.870 8.955 -10.990 1.00 92.69 104 PRO A N 1
ATOM 797 C CA . PRO A 1 104 ? -5.030 8.630 -9.851 1.00 92.69 104 PRO A CA 1
ATOM 798 C C . PRO A 1 104 ? -4.290 9.875 -9.332 1.00 92.69 104 PRO A C 1
ATOM 800 O O . PRO A 1 104 ? -4.174 10.883 -10.037 1.00 92.69 104 PRO A O 1
ATOM 803 N N . PRO A 1 105 ? -3.725 9.815 -8.112 1.00 95.12 105 PRO A N 1
ATOM 804 C CA . PRO A 1 105 ? -2.788 10.825 -7.642 1.00 95.12 105 PRO A CA 1
ATOM 805 C C . PRO A 1 105 ? -1.630 11.023 -8.629 1.00 95.12 105 PRO A C 1
ATOM 807 O O . PRO A 1 105 ? -1.286 10.138 -9.420 1.00 95.12 105 PRO A O 1
ATOM 810 N N . ALA A 1 106 ? -1.003 12.199 -8.565 1.00 96.44 106 ALA A N 1
ATOM 811 C CA . ALA A 1 106 ? 0.163 12.509 -9.387 1.00 96.44 106 ALA A CA 1
ATOM 812 C C . ALA A 1 106 ? 1.258 11.436 -9.249 1.00 96.44 106 ALA A C 1
ATOM 814 O O . ALA A 1 106 ? 1.462 10.888 -8.159 1.00 96.44 106 ALA A O 1
ATOM 815 N N . ALA A 1 107 ? 1.954 11.168 -10.356 1.00 97.25 107 ALA A N 1
ATOM 816 C CA . ALA A 1 107 ? 3.103 10.272 -10.415 1.00 97.25 107 ALA A CA 1
ATOM 817 C C . ALA A 1 107 ? 4.132 10.613 -9.335 1.00 97.25 107 ALA A C 1
ATOM 819 O O . ALA A 1 107 ? 4.532 11.765 -9.208 1.00 97.25 107 ALA A O 1
ATOM 820 N N . ARG A 1 108 ? 4.527 9.621 -8.528 1.00 97.94 108 ARG A N 1
ATOM 821 C CA . ARG A 1 108 ? 5.310 9.862 -7.309 1.00 97.94 108 ARG A CA 1
ATOM 822 C C . ARG A 1 108 ? 6.134 8.657 -6.871 1.00 97.94 108 ARG A C 1
ATOM 824 O O . ARG A 1 108 ? 5.727 7.507 -7.020 1.00 97.94 108 ARG A O 1
ATOM 831 N N . ALA A 1 109 ? 7.259 8.936 -6.229 1.00 98.00 109 ALA A N 1
ATOM 832 C CA . ALA A 1 109 ? 8.105 7.970 -5.533 1.00 98.00 109 ALA A CA 1
ATOM 833 C C . ALA A 1 109 ? 8.298 8.384 -4.066 1.00 98.00 109 ALA A C 1
ATOM 835 O O . ALA A 1 109 ? 7.892 9.475 -3.671 1.00 98.00 109 ALA A O 1
ATOM 836 N N . TYR A 1 110 ? 8.913 7.513 -3.267 1.00 97.44 110 TYR A N 1
ATOM 837 C CA . TYR A 1 110 ? 9.249 7.739 -1.855 1.00 97.44 110 TYR A CA 1
ATOM 838 C C . TYR A 1 110 ? 8.036 8.053 -0.963 1.00 97.44 110 TYR A C 1
ATOM 840 O O . TYR A 1 110 ? 8.156 8.739 0.048 1.00 97.44 110 TYR A O 1
ATOM 848 N N . HIS A 1 111 ? 6.8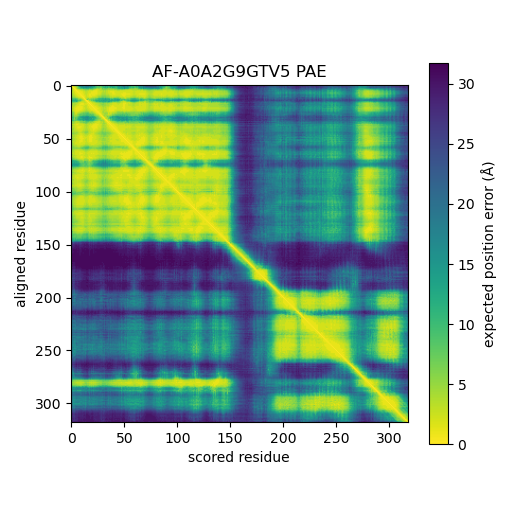57 7.582 -1.366 1.00 97.88 111 HIS A N 1
ATOM 849 C CA . HIS A 1 111 ? 5.627 7.649 -0.582 1.00 97.88 111 HIS A CA 1
ATOM 850 C C . HIS A 1 111 ? 5.520 6.432 0.343 1.00 97.88 111 HIS A C 1
ATOM 852 O O . HIS A 1 111 ? 6.242 5.451 0.164 1.00 97.88 111 HIS A O 1
ATOM 858 N N . SER A 1 112 ? 4.560 6.474 1.265 1.00 96.19 112 SER A N 1
ATOM 859 C CA . SER A 1 112 ? 4.167 5.321 2.078 1.00 96.19 112 SER A CA 1
ATOM 860 C C . SER A 1 112 ? 2.750 4.899 1.719 1.00 96.19 112 SER A C 1
ATOM 862 O O . SER A 1 112 ? 1.867 5.747 1.579 1.00 96.19 112 SER A O 1
ATOM 864 N N . MET A 1 113 ? 2.519 3.595 1.591 1.00 94.50 113 MET A N 1
ATOM 865 C CA . MET A 1 113 ? 1.191 3.034 1.360 1.00 94.50 113 MET A CA 1
ATOM 866 C C . MET A 1 113 ? 0.976 1.772 2.195 1.00 94.50 113 MET A C 1
ATOM 868 O O . MET A 1 113 ? 1.834 0.897 2.218 1.00 94.50 113 MET A O 1
ATOM 872 N N . ASN A 1 114 ? -0.176 1.662 2.853 1.00 89.56 114 ASN A N 1
ATOM 873 C CA . ASN A 1 114 ? -0.537 0.492 3.657 1.00 89.56 114 ASN A CA 1
ATOM 874 C C . ASN A 1 114 ? -1.967 0.061 3.360 1.00 89.56 114 ASN A C 1
ATOM 876 O O . ASN A 1 114 ? -2.837 0.915 3.198 1.00 89.56 114 ASN A O 1
ATOM 880 N N . CYS A 1 115 ? -2.213 -1.247 3.318 1.00 84.56 115 CYS A N 1
ATOM 881 C CA . CYS A 1 115 ? -3.552 -1.789 3.113 1.00 84.56 115 CYS A CA 1
ATOM 882 C C . CYS A 1 115 ? -4.163 -2.275 4.432 1.00 84.56 115 CYS A C 1
ATOM 884 O O . CYS A 1 115 ? -3.509 -2.949 5.225 1.00 84.56 115 CYS A O 1
ATOM 886 N N . VAL A 1 116 ? -5.429 -1.926 4.643 1.00 80.31 116 VAL A N 1
ATOM 887 C CA . VAL A 1 116 ? -6.284 -2.328 5.760 1.00 80.31 116 VAL A CA 1
ATOM 888 C C . VAL A 1 116 ? -7.524 -2.983 5.152 1.00 80.31 116 VAL A C 1
ATOM 890 O O . VAL A 1 116 ? -8.384 -2.309 4.581 1.00 80.31 116 VAL A O 1
ATOM 893 N N . GLY A 1 117 ? -7.589 -4.315 5.212 1.00 76.94 117 GLY A N 1
ATOM 894 C CA . GLY A 1 117 ? -8.590 -5.086 4.470 1.00 76.94 117 GLY A CA 1
ATOM 895 C C . GLY A 1 117 ? -8.434 -4.892 2.957 1.00 76.94 117 GLY A C 1
ATOM 896 O O . GLY A 1 117 ? -7.348 -5.090 2.414 1.00 76.94 117 GLY A O 1
ATOM 897 N N . SER A 1 118 ? -9.511 -4.482 2.285 1.00 77.38 118 SER A N 1
ATOM 898 C CA . SER A 1 118 ? -9.551 -4.172 0.845 1.00 77.38 118 SER A CA 1
ATOM 899 C C . SER A 1 118 ? -9.222 -2.709 0.510 1.00 77.38 118 SER A C 1
ATOM 901 O O . SER A 1 118 ? -9.281 -2.311 -0.652 1.00 77.38 118 SER A O 1
ATOM 903 N N . ARG A 1 119 ? -8.888 -1.885 1.509 1.00 85.44 119 ARG A N 1
ATOM 904 C CA . ARG A 1 119 ? -8.618 -0.448 1.356 1.00 85.44 119 ARG A CA 1
ATOM 905 C C . ARG A 1 119 ? -7.135 -0.186 1.515 1.00 85.44 119 ARG A C 1
ATOM 907 O O . ARG A 1 119 ? -6.519 -0.775 2.394 1.00 85.44 119 ARG A O 1
ATOM 914 N N . CYS A 1 120 ? -6.565 0.745 0.760 1.00 90.38 120 CYS A N 1
ATOM 915 C CA . CYS A 1 120 ? -5.176 1.154 0.952 1.00 90.38 120 CYS A CA 1
ATOM 916 C C . CYS A 1 120 ? -5.058 2.661 1.127 1.00 90.38 120 CYS A C 1
ATOM 918 O O . CYS A 1 120 ? -5.672 3.436 0.402 1.00 90.38 120 CYS A O 1
ATOM 920 N N . LEU A 1 121 ? -4.267 3.071 2.109 1.00 92.00 121 LEU A N 1
ATOM 921 C CA . LEU A 1 121 ? -4.007 4.462 2.431 1.00 92.00 121 LEU A CA 1
ATOM 922 C C . LEU A 1 121 ? -2.628 4.844 1.907 1.00 92.00 121 LEU A C 1
ATOM 924 O O . LEU A 1 121 ? -1.638 4.232 2.301 1.00 92.00 121 LEU A O 1
ATOM 928 N N . LEU A 1 122 ? -2.577 5.851 1.043 1.00 95.06 122 LEU A N 1
ATOM 929 C CA . LEU A 1 122 ? -1.372 6.431 0.461 1.00 95.06 122 LEU A CA 1
ATOM 930 C C . LEU A 1 122 ? -1.110 7.801 1.086 1.00 95.06 122 LEU A C 1
ATOM 932 O O . LEU A 1 122 ? -2.009 8.640 1.127 1.00 95.06 122 LEU A O 1
ATOM 936 N N . PHE A 1 123 ? 0.133 8.047 1.491 1.00 95.88 123 PHE A N 1
ATOM 937 C CA . PHE A 1 123 ? 0.575 9.328 2.027 1.00 95.88 123 PHE A CA 1
ATOM 938 C C . PHE A 1 123 ? 1.864 9.817 1.363 1.00 95.88 123 PHE A C 1
ATOM 940 O O . PHE A 1 123 ? 2.858 9.089 1.266 1.00 95.88 123 PHE A O 1
ATOM 947 N N . GLY A 1 124 ? 1.839 11.090 0.969 1.00 95.94 124 GLY A N 1
ATOM 948 C CA . GLY A 1 124 ? 3.004 11.859 0.555 1.00 95.94 124 GLY A CA 1
ATOM 949 C C . GLY A 1 124 ? 3.688 11.374 -0.724 1.00 95.94 124 GLY A C 1
ATOM 950 O O . GLY A 1 124 ? 3.038 10.877 -1.646 1.00 95.94 124 GLY A O 1
ATOM 951 N N . GLY A 1 125 ? 5.008 11.565 -0.795 1.00 97.69 125 GLY A N 1
ATOM 952 C CA . GLY A 1 125 ? 5.862 11.227 -1.939 1.00 97.69 125 GLY A CA 1
ATOM 953 C C . GLY A 1 125 ? 6.453 12.446 -2.648 1.00 97.69 125 GLY A C 1
ATOM 954 O O . GLY A 1 125 ? 6.277 13.580 -2.216 1.00 97.69 125 GLY A O 1
ATOM 955 N N . PHE A 1 126 ? 7.162 12.212 -3.748 1.00 96.88 126 PHE A N 1
ATOM 956 C CA . PHE A 1 126 ? 7.865 13.229 -4.533 1.00 96.88 126 PHE A CA 1
ATOM 957 C C . PHE A 1 126 ? 7.841 12.868 -6.023 1.00 96.88 126 PHE A C 1
ATOM 959 O O . PHE A 1 126 ? 7.985 11.693 -6.363 1.00 96.88 126 PHE A O 1
ATOM 966 N N . ASP A 1 127 ? 7.677 13.854 -6.904 1.00 95.56 127 ASP A N 1
ATOM 967 C CA . ASP A 1 127 ? 7.597 13.677 -8.371 1.00 95.56 127 ASP A CA 1
ATOM 968 C C . ASP A 1 127 ? 8.814 14.206 -9.149 1.00 95.56 127 ASP A C 1
ATOM 970 O O . ASP A 1 127 ? 8.754 14.383 -10.367 1.00 95.56 127 ASP A O 1
ATOM 974 N N . GLY A 1 128 ? 9.906 14.535 -8.458 1.00 93.06 128 GLY A N 1
ATOM 975 C CA . GLY A 1 128 ? 11.063 15.185 -9.078 1.00 93.06 128 GLY A CA 1
ATOM 976 C C . GLY A 1 128 ? 11.038 16.710 -8.983 1.00 93.06 128 GLY A C 1
ATOM 977 O O . GLY A 1 128 ? 12.061 17.342 -9.244 1.00 93.06 128 GLY A O 1
ATOM 978 N N . LYS A 1 129 ? 9.908 17.312 -8.587 1.00 94.25 129 LYS A N 1
ATOM 979 C CA . LYS A 1 129 ? 9.733 18.768 -8.468 1.00 94.25 129 LYS A CA 1
ATOM 980 C C . LYS A 1 129 ? 9.180 19.196 -7.115 1.00 94.25 129 LYS A C 1
ATOM 982 O O . LYS A 1 129 ? 9.627 20.199 -6.569 1.00 94.25 129 LYS A O 1
ATOM 987 N N . SER A 1 130 ? 8.183 18.494 -6.590 1.00 95.75 130 SER A N 1
ATOM 988 C CA . SER A 1 130 ? 7.448 18.877 -5.386 1.00 95.75 130 SER A CA 1
ATOM 989 C C . SER A 1 130 ? 7.217 17.685 -4.470 1.00 95.75 130 SER A C 1
ATOM 991 O O . SER A 1 130 ? 6.925 16.5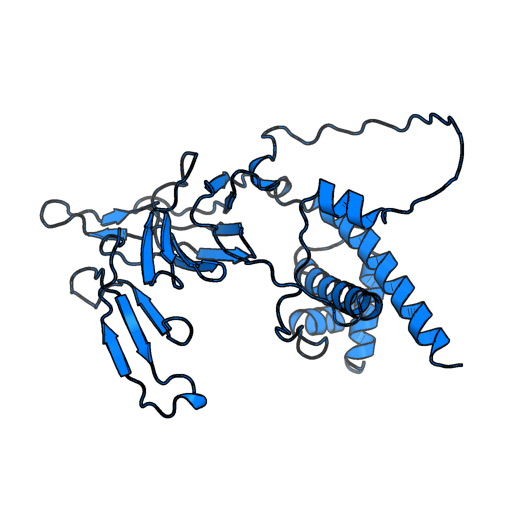76 -4.919 1.00 95.75 130 SER A O 1
ATOM 993 N N . THR A 1 131 ? 7.359 17.926 -3.167 1.00 96.44 131 THR A N 1
ATOM 994 C CA . THR A 1 131 ? 7.027 16.948 -2.130 1.00 96.44 131 THR A CA 1
ATOM 995 C C . THR A 1 131 ? 5.551 17.068 -1.789 1.00 96.44 131 THR A C 1
ATOM 997 O O . THR A 1 131 ? 5.051 18.159 -1.517 1.00 96.44 131 THR A O 1
ATOM 1000 N N . TYR A 1 132 ? 4.861 15.938 -1.784 1.00 93.81 132 TYR A N 1
ATOM 1001 C CA . TYR A 1 132 ? 3.459 15.842 -1.433 1.00 93.81 132 TYR A CA 1
ATOM 1002 C C . TYR A 1 132 ? 3.299 15.578 0.068 1.00 93.81 132 TYR A C 1
ATOM 1004 O O . TYR A 1 132 ? 4.022 14.771 0.650 1.00 93.81 132 TYR A O 1
ATOM 1012 N N . GLY A 1 133 ? 2.323 16.248 0.678 1.00 89.75 133 GLY A N 1
ATOM 1013 C CA . GLY A 1 133 ? 1.815 15.967 2.027 1.00 89.75 133 GLY A CA 1
ATOM 1014 C C . GLY A 1 133 ? 0.329 15.601 2.009 1.00 89.75 133 GLY A C 1
ATOM 1015 O O . GLY A 1 133 ? -0.376 15.830 2.986 1.00 89.75 133 GLY A O 1
ATOM 1016 N N . ASP A 1 134 ? -0.160 15.122 0.863 1.00 90.75 134 ASP A N 1
ATOM 1017 C CA . ASP A 1 134 ? -1.549 14.737 0.641 1.00 90.75 134 ASP A CA 1
ATOM 1018 C C . ASP A 1 134 ? -1.808 13.281 1.064 1.00 90.75 134 ASP A C 1
ATOM 1020 O O . ASP A 1 134 ? -0.890 12.473 1.248 1.00 90.75 134 ASP A O 1
ATOM 1024 N N . LEU A 1 135 ? -3.089 12.958 1.237 1.00 91.00 135 LEU A N 1
ATOM 1025 C CA . LEU A 1 135 ? -3.549 11.657 1.701 1.00 91.00 135 LEU A CA 1
ATOM 1026 C C . LEU A 1 135 ? -4.636 11.127 0.766 1.00 91.00 135 LEU A C 1
ATOM 1028 O O . LEU A 1 135 ? -5.600 11.826 0.449 1.00 91.00 135 LEU A O 1
ATOM 1032 N N . TRP A 1 136 ? -4.496 9.876 0.342 1.00 92.56 136 TRP A N 1
ATOM 1033 C CA . TRP A 1 136 ? -5.401 9.248 -0.612 1.00 92.56 136 TRP A CA 1
ATOM 1034 C C . TRP A 1 136 ? -5.823 7.868 -0.138 1.00 92.56 136 TRP A C 1
ATOM 1036 O O . TRP A 1 136 ? -4.996 7.059 0.270 1.00 92.56 136 TRP A O 1
ATOM 1046 N N . TRP A 1 137 ? -7.112 7.583 -0.255 1.00 91.38 137 TRP A N 1
ATOM 1047 C CA . TRP A 1 137 ? -7.636 6.230 -0.142 1.00 91.38 137 TRP A CA 1
ATOM 1048 C C . TRP A 1 137 ? -7.712 5.597 -1.527 1.00 91.38 137 TRP A C 1
ATOM 1050 O O . TRP A 1 137 ? -8.261 6.203 -2.439 1.00 91.38 137 TRP A O 1
ATOM 1060 N N . LEU A 1 138 ? -7.207 4.381 -1.679 1.00 91.88 138 LEU A N 1
ATOM 1061 C CA . LEU A 1 138 ? -7.520 3.477 -2.776 1.00 91.88 138 LEU A CA 1
ATOM 1062 C C . LEU A 1 138 ? -8.521 2.451 -2.253 1.00 91.88 138 LEU A C 1
ATOM 1064 O O . LEU A 1 138 ? -8.223 1.731 -1.299 1.00 91.88 138 LEU A O 1
ATOM 1068 N N . VAL A 1 139 ? -9.709 2.407 -2.842 1.00 88.81 139 VAL A N 1
ATOM 1069 C CA . VAL A 1 139 ? -10.818 1.579 -2.351 1.00 88.81 139 VAL A CA 1
ATOM 1070 C C . VAL A 1 139 ? -11.568 0.925 -3.507 1.00 88.81 139 VAL A C 1
ATOM 1072 O O . VAL A 1 139 ? -11.514 1.461 -4.620 1.00 88.81 139 VAL A O 1
ATOM 1075 N N . PRO A 1 140 ? -12.274 -0.194 -3.264 1.00 86.81 140 PRO A N 1
ATOM 1076 C CA . PRO A 1 140 ? -13.240 -0.724 -4.220 1.00 86.81 140 PRO A CA 1
ATOM 1077 C C . PRO A 1 140 ? -14.259 0.351 -4.612 1.00 86.81 140 PRO A C 1
ATOM 1079 O O . PRO A 1 140 ? -14.598 1.218 -3.805 1.00 86.81 140 PRO A O 1
ATOM 1082 N N . GLU A 1 141 ? -14.753 0.315 -5.845 1.00 82.88 141 GLU A N 1
ATOM 1083 C CA . GLU A 1 141 ? -15.699 1.315 -6.352 1.00 82.88 141 GLU A CA 1
ATOM 1084 C C . GLU A 1 141 ? -16.999 1.392 -5.537 1.00 82.88 141 GLU A C 1
ATOM 1086 O O . GLU A 1 141 ? -17.540 2.483 -5.330 1.00 82.88 141 GLU A O 1
ATOM 1091 N N . ASP A 1 142 ? -17.438 0.256 -4.998 1.00 79.69 142 ASP A N 1
ATOM 1092 C CA . ASP A 1 142 ? -18.623 0.154 -4.149 1.00 79.69 142 ASP A CA 1
ATOM 1093 C C . ASP A 1 142 ? -18.385 0.541 -2.686 1.00 79.69 142 ASP A C 1
ATOM 1095 O O . ASP A 1 142 ? -19.340 0.688 -1.922 1.00 79.69 142 ASP A O 1
ATOM 1099 N N . ASP A 1 143 ? -17.132 0.788 -2.293 1.00 81.12 143 ASP A N 1
ATOM 1100 C CA . ASP A 1 143 ? -16.799 1.099 -0.911 1.00 81.12 143 ASP A CA 1
ATOM 1101 C C . ASP A 1 143 ? -17.493 2.393 -0.434 1.00 81.12 143 ASP A C 1
ATOM 1103 O O . ASP A 1 143 ? -17.503 3.411 -1.143 1.00 81.12 143 ASP A O 1
ATOM 1107 N N . PRO A 1 144 ? -18.018 2.435 0.805 1.00 76.62 144 PRO A N 1
ATOM 1108 C CA . PRO A 1 144 ? -18.622 3.640 1.359 1.00 76.62 144 PRO A CA 1
ATOM 1109 C C . PRO A 1 144 ? -17.717 4.878 1.312 1.00 76.62 144 PRO A C 1
ATOM 1111 O O . PRO A 1 144 ? -18.239 5.987 1.235 1.00 76.62 144 PRO A O 1
ATOM 1114 N N . ILE A 1 145 ? -16.383 4.727 1.354 1.00 75.00 145 ILE A N 1
ATOM 1115 C CA . ILE A 1 145 ? -15.405 5.815 1.169 1.00 75.00 145 ILE A CA 1
ATOM 1116 C C . ILE A 1 145 ? -15.490 6.396 -0.242 1.00 75.00 145 ILE A C 1
ATOM 1118 O O . ILE A 1 145 ? -15.501 7.616 -0.399 1.00 75.00 145 ILE A O 1
ATOM 1122 N N . ALA A 1 146 ? -15.592 5.539 -1.255 1.00 68.81 146 ALA A N 1
ATOM 1123 C CA . ALA A 1 146 ? -15.723 5.924 -2.656 1.00 68.81 146 ALA A CA 1
ATOM 1124 C C . ALA A 1 146 ? -17.036 6.669 -2.939 1.00 68.81 146 ALA A C 1
ATOM 1126 O O . ALA A 1 146 ? -17.070 7.574 -3.778 1.00 68.81 146 ALA A O 1
ATOM 1127 N N . ARG A 1 147 ? -18.099 6.321 -2.205 1.00 69.88 147 ARG A N 1
ATOM 1128 C CA . ARG A 1 147 ? -19.424 6.954 -2.285 1.00 69.88 147 ARG A CA 1
ATOM 1129 C C . ARG A 1 147 ? -19.557 8.223 -1.425 1.00 69.88 147 ARG A C 1
ATOM 1131 O O . ARG A 1 147 ? -20.614 8.853 -1.448 1.00 69.88 147 ARG A O 1
ATOM 1138 N N . ARG A 1 148 ? -18.514 8.645 -0.688 1.00 66.44 148 ARG A N 1
ATOM 1139 C CA . ARG A 1 148 ? -18.543 9.896 0.101 1.00 66.44 148 ARG A CA 1
ATOM 1140 C C . ARG A 1 148 ? -18.724 11.090 -0.837 1.00 66.44 148 ARG A C 1
ATOM 1142 O O . ARG A 1 148 ? -17.890 11.359 -1.703 1.00 66.44 148 ARG A O 1
ATOM 1149 N N . SER A 1 149 ? -19.832 11.809 -0.671 1.00 52.53 149 SER A N 1
ATOM 1150 C CA . SER A 1 149 ? -20.132 13.013 -1.440 1.00 52.53 149 SER A CA 1
ATOM 1151 C C . SER A 1 149 ? -19.094 14.110 -1.160 1.00 52.53 149 SER A C 1
ATOM 1153 O O . SER A 1 149 ? -18.580 14.252 -0.054 1.00 52.53 149 SER A O 1
ATOM 1155 N N . LYS A 1 150 ? -18.798 14.938 -2.171 1.00 50.31 150 LYS A N 1
ATOM 1156 C CA . LYS A 1 150 ? -17.972 16.158 -2.036 1.00 50.31 150 LYS A CA 1
ATOM 1157 C C . LYS A 1 150 ? -18.665 17.271 -1.221 1.00 50.31 150 LYS A C 1
ATOM 1159 O O . LYS A 1 150 ? -18.120 18.368 -1.133 1.00 50.31 150 LYS A O 1
ATOM 1164 N N . ALA A 1 151 ? -19.865 17.025 -0.697 1.00 36.12 151 ALA A N 1
ATOM 1165 C CA . ALA A 1 151 ? -20.673 18.023 -0.011 1.00 36.12 151 ALA A CA 1
ATOM 1166 C C . ALA A 1 151 ? -20.335 18.058 1.490 1.00 36.12 151 ALA A C 1
ATOM 1168 O O . ALA A 1 151 ? -20.082 17.003 2.076 1.00 36.12 151 ALA A O 1
ATOM 1169 N N . PRO A 1 152 ? -20.316 19.247 2.120 1.00 34.34 152 PRO A N 1
ATOM 1170 C CA . PRO A 1 152 ? -20.191 19.348 3.569 1.00 34.34 152 PRO A CA 1
ATOM 1171 C C . PRO A 1 152 ? -21.356 18.608 4.253 1.00 34.34 152 PRO A C 1
ATOM 1173 O O . PRO A 1 152 ? -22.424 18.480 3.644 1.00 34.34 152 PRO A O 1
ATOM 1176 N N . PRO A 1 153 ? -21.176 18.107 5.491 1.00 36.41 153 PRO A N 1
ATOM 1177 C CA . PRO A 1 153 ? -22.267 17.496 6.240 1.00 36.41 153 PRO A CA 1
ATOM 1178 C C . PRO A 1 153 ? -23.422 18.494 6.325 1.00 36.41 153 PRO A C 1
ATOM 1180 O O . PRO A 1 153 ? -23.217 19.628 6.757 1.00 36.41 153 PRO A O 1
ATOM 1183 N N . LEU A 1 154 ? -24.610 18.091 5.873 1.00 33.97 154 LEU A N 1
ATOM 1184 C CA . LEU A 1 154 ? -25.821 18.866 6.108 1.00 33.97 154 LEU A CA 1
ATOM 1185 C C . LEU A 1 154 ? -26.007 18.979 7.622 1.00 33.97 154 LEU A C 1
ATOM 1187 O O . LEU A 1 154 ? -26.029 17.968 8.327 1.00 33.97 154 LEU A O 1
ATOM 1191 N N . GLU A 1 155 ? -26.082 20.218 8.101 1.00 36.38 155 GLU A N 1
ATOM 1192 C CA . GLU A 1 155 ? -26.460 20.530 9.470 1.00 36.38 155 GLU A CA 1
ATOM 1193 C C . GLU A 1 155 ? -27.809 19.880 9.801 1.00 36.38 155 GLU A C 1
ATOM 1195 O O . GLU A 1 155 ? -28.744 19.917 9.003 1.00 36.38 155 GLU A O 1
ATOM 1200 N N . VAL A 1 156 ? -27.844 19.264 10.986 1.00 39.25 156 VAL A N 1
ATOM 1201 C CA . VAL A 1 156 ? -28.991 19.023 11.872 1.00 39.25 156 VAL A CA 1
ATOM 1202 C C . VAL A 1 156 ? -30.367 19.122 11.201 1.00 39.25 156 VAL A C 1
ATOM 1204 O O . VAL A 1 156 ? -30.892 20.215 11.001 1.00 39.25 156 VAL A O 1
ATOM 1207 N N . ILE A 1 157 ? -31.019 17.977 10.984 1.00 28.89 157 ILE A N 1
ATOM 1208 C CA . ILE A 1 157 ? -32.482 17.949 10.916 1.00 28.89 157 ILE A CA 1
ATOM 1209 C C . ILE A 1 157 ? -32.987 17.328 12.211 1.00 28.89 157 ILE A C 1
ATOM 1211 O O . ILE A 1 157 ? -32.706 16.179 12.541 1.00 28.89 157 ILE A O 1
ATOM 1215 N N . SER A 1 158 ? -33.677 18.194 12.938 1.00 29.20 158 SER A N 1
ATOM 1216 C CA . SER A 1 158 ? -34.309 18.042 14.234 1.00 29.20 158 SER A CA 1
ATOM 1217 C C . SER A 1 158 ? -35.363 16.943 14.286 1.00 29.20 158 SER A C 1
ATOM 1219 O O . SER A 1 158 ? -36.089 16.707 13.316 1.00 29.20 158 SER A O 1
ATOM 1221 N N . ASP A 1 159 ? -35.498 16.384 15.485 1.00 32.59 159 ASP A N 1
ATOM 1222 C CA . ASP A 1 159 ? -36.564 15.502 15.938 1.00 32.59 159 ASP A CA 1
ATOM 1223 C C . ASP A 1 159 ? -37.944 15.891 15.401 1.00 32.59 159 ASP A C 1
ATOM 1225 O O . ASP A 1 159 ? -38.439 16.995 15.627 1.00 32.59 159 ASP A O 1
ATOM 1229 N N . THR A 1 160 ? -38.625 14.937 14.771 1.00 29.80 160 THR A N 1
ATOM 1230 C CA . THR A 1 160 ? -40.090 14.920 14.767 1.00 29.80 160 THR A CA 1
ATOM 1231 C C . THR A 1 160 ? -40.593 13.497 14.965 1.00 29.80 160 THR A C 1
ATOM 1233 O O . THR A 1 160 ? -40.526 12.642 14.085 1.00 29.80 160 THR A O 1
ATOM 1236 N N . ASN A 1 161 ? -41.128 13.277 16.165 1.00 32.75 161 ASN A N 1
ATOM 1237 C CA . ASN A 1 161 ? -41.953 12.140 16.544 1.00 32.75 161 ASN A CA 1
ATOM 1238 C C . ASN A 1 161 ? -43.052 11.864 15.509 1.00 32.75 161 ASN A C 1
ATOM 1240 O O . ASN A 1 161 ? -43.876 12.740 15.239 1.00 32.75 161 ASN A O 1
ATOM 1244 N N . LYS A 1 162 ? -43.158 10.613 15.052 1.00 27.83 162 LYS A N 1
ATOM 1245 C CA . LYS A 1 162 ? -44.436 10.021 14.637 1.00 27.83 162 LYS A CA 1
ATOM 1246 C C . LYS A 1 162 ? -44.534 8.575 15.109 1.00 27.83 162 LYS A C 1
ATOM 1248 O O . LYS A 1 162 ? -43.967 7.657 14.530 1.00 27.83 162 LYS A O 1
ATOM 1253 N N . THR A 1 163 ? -45.305 8.415 16.173 1.00 32.34 163 THR A N 1
ATOM 1254 C CA . THR A 1 163 ? -45.911 7.177 16.649 1.00 32.34 163 THR A CA 1
ATOM 1255 C C . THR A 1 163 ? -46.965 6.702 15.650 1.00 32.34 163 THR A C 1
ATOM 1257 O O . THR A 1 163 ? -47.929 7.420 15.397 1.00 32.34 163 THR A O 1
ATOM 1260 N N . THR A 1 164 ? -46.845 5.470 15.161 1.00 29.78 164 THR A N 1
ATOM 1261 C CA . THR A 1 164 ? -47.988 4.643 14.739 1.00 29.78 164 THR A CA 1
ATOM 1262 C C . THR A 1 164 ? -47.647 3.186 15.022 1.00 29.78 164 THR A C 1
ATOM 1264 O O . THR A 1 164 ? -46.708 2.649 14.439 1.00 29.78 164 THR A O 1
ATOM 1267 N N . GLY A 1 165 ? -48.377 2.567 15.949 1.00 27.25 165 GLY A N 1
ATOM 1268 C CA . GLY A 1 165 ? -48.223 1.155 16.282 1.00 27.25 165 GLY A CA 1
ATOM 1269 C C . GLY A 1 165 ? -48.932 0.231 15.293 1.00 27.25 165 GLY A C 1
ATOM 1270 O O . GLY A 1 165 ? -49.932 0.625 14.698 1.00 27.25 165 GLY A O 1
ATOM 1271 N N . ALA A 1 166 ? -48.433 -1.004 15.178 1.00 27.00 166 ALA A N 1
ATOM 1272 C CA . ALA A 1 166 ? -49.227 -2.236 15.166 1.00 27.00 166 ALA A CA 1
ATOM 1273 C C . ALA A 1 166 ? -48.334 -3.488 15.015 1.00 27.00 166 ALA A C 1
ATOM 1275 O O . ALA A 1 166 ? -47.699 -3.671 13.985 1.00 27.00 166 ALA A O 1
ATOM 1276 N N . LYS A 1 167 ? -48.456 -4.370 16.020 1.00 31.45 167 LYS A N 1
ATOM 1277 C CA . LYS A 1 167 ? -48.404 -5.847 15.992 1.00 31.45 167 LYS A CA 1
ATOM 1278 C C . LYS A 1 167 ? -47.050 -6.561 15.845 1.00 31.45 167 LYS A C 1
ATOM 1280 O O . LYS A 1 167 ? -46.533 -6.761 14.754 1.00 31.45 167 LYS A O 1
ATOM 1285 N N . GLU A 1 168 ? -46.598 -7.053 17.002 1.00 34.72 168 GLU A N 1
ATOM 1286 C CA . GLU A 1 168 ? -45.783 -8.259 17.198 1.00 34.72 168 GLU A CA 1
ATOM 1287 C C . GLU A 1 168 ? -46.351 -9.483 16.465 1.00 34.72 168 GLU A C 1
ATOM 1289 O O . GLU A 1 168 ? -47.563 -9.720 16.473 1.00 34.72 168 GLU A O 1
ATOM 1294 N N . GLY A 1 169 ? -45.443 -10.293 15.914 1.00 29.14 169 GLY A N 1
ATOM 1295 C CA . GLY A 1 169 ? -45.716 -11.656 15.467 1.00 29.14 169 GLY A CA 1
ATOM 1296 C C . GLY A 1 169 ? -44.716 -12.160 14.425 1.00 29.14 169 GLY A C 1
ATOM 1297 O O . GLY A 1 169 ? -44.952 -11.996 13.237 1.00 29.14 169 GLY A O 1
ATOM 1298 N N . GLU A 1 170 ? -43.647 -12.813 14.896 1.00 32.28 170 GLU A N 1
ATOM 1299 C CA . GLU A 1 170 ? -42.814 -13.795 14.169 1.00 32.28 170 GLU A CA 1
ATOM 1300 C C . GLU A 1 170 ? -41.872 -13.318 13.043 1.00 32.28 170 GLU A C 1
ATOM 1302 O O . GLU A 1 170 ? -42.131 -13.494 11.857 1.00 32.28 170 GLU A O 1
ATOM 1307 N N . ARG A 1 171 ? -40.689 -12.835 13.439 1.00 37.00 171 ARG A N 1
ATOM 1308 C CA . ARG A 1 171 ? -39.350 -13.417 13.165 1.00 37.00 171 ARG A CA 1
ATOM 1309 C C . ARG A 1 171 ? -38.322 -12.317 13.396 1.00 37.00 171 ARG A C 1
ATOM 1311 O O . ARG A 1 171 ? -38.159 -11.425 12.570 1.00 37.00 171 ARG A O 1
ATOM 1318 N N . GLU A 1 172 ? -37.633 -12.393 14.528 1.00 38.47 172 GLU A N 1
ATOM 1319 C CA . GLU A 1 172 ? -36.430 -11.609 14.797 1.00 38.47 172 GLU A CA 1
ATOM 1320 C C . GLU A 1 172 ? -35.315 -12.051 13.837 1.00 38.47 172 GLU A C 1
ATOM 1322 O O . GLU A 1 172 ? -34.431 -12.834 14.180 1.00 38.47 172 GLU A O 1
ATOM 1327 N N . GLU A 1 173 ? -35.338 -11.552 12.601 1.00 40.22 173 GLU A N 1
ATOM 1328 C CA . GLU A 1 173 ? -34.083 -11.307 11.901 1.00 40.22 173 GLU A CA 1
ATOM 1329 C C . GLU A 1 173 ? -33.365 -10.243 12.726 1.00 40.22 173 GLU A C 1
ATOM 1331 O O . GLU A 1 173 ? -33.775 -9.083 12.765 1.00 40.22 173 GLU A O 1
ATOM 1336 N N . SER A 1 174 ? -32.368 -10.699 13.492 1.00 49.94 174 SER A N 1
ATOM 1337 C CA . SER A 1 174 ? -31.532 -9.881 14.365 1.00 49.94 174 SER A CA 1
ATOM 1338 C C . SER A 1 174 ? -31.274 -8.530 13.707 1.00 49.94 174 SER A C 1
ATOM 1340 O O . SER A 1 174 ? -30.814 -8.486 12.568 1.00 49.94 174 SER A O 1
ATOM 1342 N N . ALA A 1 175 ? -31.547 -7.426 14.408 1.00 43.84 175 ALA A N 1
ATOM 1343 C CA . ALA A 1 175 ? -31.279 -6.075 13.909 1.00 43.84 175 ALA A CA 1
ATOM 1344 C C . ALA A 1 175 ? -29.837 -5.929 13.378 1.00 43.84 175 ALA A C 1
ATOM 1346 O O . ALA A 1 175 ? -29.578 -5.102 12.511 1.00 43.84 175 ALA A O 1
ATOM 1347 N N . ILE A 1 176 ? -28.931 -6.796 13.848 1.00 45.12 176 ILE A N 1
ATOM 1348 C CA . ILE A 1 176 ? -27.556 -6.974 13.386 1.00 45.12 176 ILE A CA 1
ATOM 1349 C C . ILE A 1 176 ? -27.486 -7.528 11.956 1.00 45.12 176 ILE A C 1
ATOM 1351 O O . ILE A 1 176 ? -26.703 -7.006 11.180 1.00 45.12 176 ILE A O 1
ATOM 1355 N N . ALA A 1 177 ? -28.300 -8.510 11.564 1.00 47.47 177 ALA A N 1
ATOM 1356 C CA . ALA A 1 177 ? -28.342 -9.037 10.195 1.00 47.47 177 ALA A CA 1
ATOM 1357 C C . ALA A 1 177 ? -28.836 -7.976 9.194 1.00 47.47 177 ALA A C 1
ATOM 1359 O O . ALA A 1 177 ? -28.272 -7.825 8.110 1.00 47.47 177 ALA A O 1
ATOM 1360 N N . GLU A 1 178 ? -29.834 -7.179 9.584 1.00 43.31 178 GLU A N 1
ATOM 1361 C CA . GLU A 1 178 ? -30.331 -6.054 8.782 1.00 43.31 178 GLU A CA 1
ATOM 1362 C C . GLU A 1 178 ? -29.287 -4.918 8.708 1.00 43.31 178 GLU A C 1
ATOM 1364 O O . GLU A 1 178 ? -29.075 -4.341 7.639 1.00 43.31 178 GLU A O 1
ATOM 1369 N N . LEU A 1 179 ? -28.562 -4.633 9.801 1.00 41.12 179 LEU A N 1
ATOM 1370 C CA . LEU A 1 179 ? -27.455 -3.665 9.816 1.00 41.12 179 LEU A CA 1
ATOM 1371 C C . LEU A 1 179 ? -26.252 -4.144 8.987 1.00 41.12 179 LEU A C 1
ATOM 1373 O O . LEU A 1 179 ? -25.703 -3.374 8.205 1.00 41.12 179 LEU A O 1
ATOM 1377 N N . GLN A 1 180 ? -25.862 -5.412 9.120 1.00 47.28 180 GLN A N 1
ATOM 1378 C CA . GLN A 1 180 ? -24.769 -6.058 8.385 1.00 47.28 180 GLN A CA 1
ATOM 1379 C C . GLN A 1 180 ? -25.046 -6.066 6.886 1.00 47.28 180 GLN A C 1
ATOM 1381 O O . GLN A 1 180 ? -24.155 -5.771 6.094 1.00 47.28 180 GLN A O 1
ATOM 1386 N N . LYS A 1 181 ? -26.299 -6.324 6.499 1.00 46.69 181 LYS A N 1
ATOM 1387 C CA . LYS A 1 181 ? -26.755 -6.263 5.110 1.00 46.69 181 LYS A CA 1
ATOM 1388 C C . LYS A 1 181 ? -26.759 -4.835 4.564 1.00 46.69 181 LYS A C 1
ATOM 1390 O O . LYS A 1 181 ? -26.393 -4.631 3.413 1.00 46.69 181 LYS A O 1
ATOM 1395 N N . ARG A 1 182 ? -27.134 -3.840 5.376 1.00 41.06 182 ARG A N 1
ATOM 1396 C CA . ARG A 1 182 ? -27.134 -2.417 4.978 1.00 41.06 182 ARG A CA 1
ATOM 1397 C C . ARG A 1 182 ? -25.747 -1.784 4.938 1.00 41.06 182 ARG A C 1
ATOM 1399 O O . ARG A 1 182 ? -25.552 -0.820 4.204 1.00 41.06 182 ARG A O 1
ATOM 1406 N N . LEU A 1 183 ? -24.815 -2.291 5.738 1.00 38.00 183 LEU A N 1
ATOM 1407 C CA . LEU A 1 183 ? -23.439 -1.799 5.817 1.00 38.00 183 LEU A CA 1
ATOM 1408 C C . LEU A 1 183 ? -22.443 -2.665 5.032 1.00 38.00 183 LEU A C 1
ATOM 1410 O O . LEU A 1 183 ? -21.262 -2.329 5.005 1.00 38.00 183 LEU A O 1
ATOM 1414 N N . GLU A 1 184 ? -22.908 -3.759 4.418 1.00 39.81 184 GLU A N 1
ATOM 1415 C CA . GLU A 1 184 ? -22.091 -4.758 3.709 1.00 39.81 184 GLU A CA 1
ATOM 1416 C C . GLU A 1 184 ? -20.921 -5.297 4.566 1.00 39.81 184 GLU A C 1
ATOM 1418 O O . GLU A 1 184 ? -19.856 -5.661 4.065 1.00 39.81 184 GLU A O 1
ATOM 1423 N N . ILE A 1 185 ? -21.108 -5.365 5.890 1.00 35.25 185 ILE A N 1
ATOM 1424 C CA . ILE A 1 185 ? -20.095 -5.848 6.836 1.00 35.25 185 ILE A CA 1
ATOM 1425 C C . ILE A 1 185 ? -20.200 -7.372 6.900 1.00 35.25 185 ILE A C 1
ATOM 1427 O O . ILE A 1 185 ? -20.927 -7.926 7.721 1.00 35.25 185 ILE A O 1
ATOM 1431 N N . SER A 1 186 ? -19.466 -8.062 6.028 1.00 32.44 186 SER A N 1
ATOM 1432 C CA . SER A 1 186 ? -19.219 -9.497 6.197 1.00 32.44 186 SER A CA 1
ATOM 1433 C C . SER A 1 186 ? -18.157 -9.676 7.283 1.00 32.44 186 SER A C 1
ATOM 1435 O O . SER A 1 186 ? -16.994 -9.319 7.096 1.00 32.44 186 SER A O 1
ATOM 1437 N N . THR A 1 187 ? -18.563 -10.156 8.458 1.00 35.84 187 THR A N 1
ATOM 1438 C CA . THR A 1 187 ? -17.669 -10.335 9.606 1.00 35.84 187 THR A CA 1
ATOM 1439 C C . THR A 1 187 ? -16.672 -11.456 9.354 1.00 35.84 187 THR A C 1
ATOM 1441 O O . THR A 1 187 ? -17.054 -12.615 9.217 1.00 35.84 187 THR A O 1
ATOM 1444 N N . LEU A 1 188 ? -15.386 -11.117 9.398 1.00 38.59 188 LEU A N 1
ATOM 1445 C CA . LEU A 1 188 ? -14.307 -12.069 9.617 1.00 38.59 188 LEU A CA 1
ATOM 1446 C C . LEU A 1 188 ? -13.327 -11.498 10.632 1.00 38.59 188 LEU A C 1
ATOM 1448 O O . LEU A 1 188 ? -12.560 -10.580 10.344 1.00 38.59 188 LEU A O 1
ATOM 1452 N N . ILE A 1 189 ? -13.301 -12.131 11.797 1.00 37.69 189 ILE A N 1
ATOM 1453 C CA . ILE A 1 189 ? -12.112 -12.192 12.638 1.00 37.69 189 ILE A CA 1
ATOM 1454 C C . ILE A 1 189 ? -11.288 -13.337 12.037 1.00 37.69 189 ILE A C 1
ATOM 1456 O O . ILE A 1 189 ? -11.493 -14.503 12.361 1.00 37.69 189 ILE A O 1
ATOM 1460 N N . SER A 1 190 ? -10.443 -13.036 11.045 1.00 30.06 190 SER A N 1
ATOM 1461 C CA . SER A 1 190 ? -9.615 -14.065 10.408 1.00 30.06 190 SER A CA 1
ATOM 1462 C C . SER A 1 190 ? -8.631 -14.638 11.430 1.00 30.06 190 SER A C 1
ATOM 1464 O O . SER A 1 190 ? -7.876 -13.857 12.013 1.00 30.06 190 SER A O 1
ATOM 1466 N N . ASN A 1 191 ? -8.632 -15.967 11.588 1.00 32.81 191 ASN A N 1
ATOM 1467 C CA . ASN A 1 191 ? -7.593 -16.814 12.188 1.00 32.81 191 ASN A CA 1
ATOM 1468 C C . ASN A 1 191 ? -6.673 -16.104 13.173 1.00 32.81 191 ASN A C 1
ATOM 1470 O O . ASN A 1 191 ? -5.672 -15.562 12.713 1.00 32.81 191 ASN A O 1
ATOM 1474 N N . HIS A 1 192 ? -7.003 -16.151 14.472 1.00 41.84 192 HIS A N 1
ATOM 1475 C CA . HIS A 1 192 ? -6.120 -15.908 15.625 1.00 41.84 192 HIS A CA 1
ATOM 1476 C C . HIS A 1 192 ? -4.805 -15.176 15.303 1.00 41.84 192 HIS A C 1
ATOM 1478 O O . HIS A 1 192 ? -3.715 -15.654 15.615 1.00 41.84 192 HIS A O 1
ATOM 1484 N N . LYS A 1 193 ? -4.878 -14.001 14.669 1.00 42.78 193 LYS A N 1
ATOM 1485 C CA . LYS A 1 193 ? -3.756 -13.082 14.687 1.00 42.78 193 LYS A CA 1
ATOM 1486 C C . LYS A 1 193 ? -3.823 -12.522 16.078 1.00 42.78 193 LYS A C 1
ATOM 1488 O O . LYS A 1 193 ? -4.746 -11.762 16.352 1.00 42.78 193 LYS A O 1
ATOM 1493 N N . HIS A 1 194 ? -2.925 -13.044 16.912 1.00 47.59 194 HIS A N 1
ATOM 1494 C CA . HIS A 1 194 ? -2.595 -12.604 18.259 1.00 47.59 194 HIS A CA 1
ATOM 1495 C C . HIS A 1 194 ? -3.221 -11.239 18.532 1.00 47.59 194 HIS A C 1
ATOM 1497 O O . HIS A 1 194 ? -2.728 -10.217 18.047 1.00 47.59 194 HIS A O 1
ATOM 1503 N N . ILE A 1 195 ? -4.408 -11.246 19.144 1.00 58.81 195 ILE A N 1
ATOM 1504 C CA . ILE A 1 195 ? -5.023 -10.000 19.578 1.00 58.81 195 ILE A CA 1
ATOM 1505 C C . ILE A 1 195 ? -4.058 -9.512 20.634 1.00 58.81 195 ILE A C 1
ATOM 1507 O O . ILE A 1 195 ? -3.949 -10.157 21.672 1.00 58.81 195 ILE A O 1
ATOM 1511 N N . MET A 1 196 ? -3.320 -8.451 20.302 1.00 65.31 196 MET A N 1
ATOM 1512 C CA . MET A 1 196 ? -2.279 -7.916 21.163 1.00 65.31 196 MET A CA 1
ATOM 1513 C C . MET A 1 196 ? -2.874 -7.724 22.550 1.00 65.31 196 MET A C 1
ATOM 1515 O O . MET A 1 196 ? -3.834 -6.957 22.725 1.00 65.31 196 MET A O 1
ATOM 1519 N N . ASP A 1 197 ? -2.340 -8.496 23.491 1.00 76.06 197 ASP A N 1
ATOM 1520 C CA . ASP A 1 197 ? -2.850 -8.508 24.845 1.00 76.06 197 ASP A CA 1
ATOM 1521 C C . ASP A 1 197 ? -2.640 -7.132 25.481 1.00 76.06 197 ASP A C 1
ATOM 1523 O O . ASP A 1 197 ? -1.784 -6.348 25.059 1.00 76.06 197 ASP A O 1
ATOM 1527 N N . GLU A 1 198 ? -3.437 -6.823 26.496 1.00 81.94 198 GLU A N 1
ATOM 1528 C CA . GLU A 1 198 ? -3.363 -5.552 27.221 1.00 81.94 198 GLU A CA 1
ATOM 1529 C C . GLU A 1 198 ? -1.947 -5.314 27.778 1.00 81.94 198 GLU A C 1
ATOM 1531 O O . GLU A 1 198 ? -1.485 -4.174 27.825 1.00 81.94 198 GLU A O 1
ATOM 1536 N N . GLU A 1 199 ? -1.230 -6.390 28.119 1.00 77.12 199 GLU A N 1
ATOM 1537 C CA . GLU A 1 199 ? 0.154 -6.363 28.606 1.00 77.12 199 GLU A CA 1
ATOM 1538 C C . GLU A 1 199 ? 1.207 -6.137 27.504 1.00 77.12 199 GLU A C 1
ATOM 1540 O O . GLU A 1 199 ? 2.311 -5.662 27.783 1.00 77.12 199 GLU A O 1
ATOM 1545 N N . GLU A 1 200 ? 0.885 -6.444 26.246 1.00 77.62 200 GLU A N 1
ATOM 1546 C CA . GLU A 1 200 ? 1.787 -6.263 25.101 1.00 77.62 200 GLU A CA 1
ATOM 1547 C C . GLU A 1 200 ? 1.622 -4.885 24.430 1.00 77.62 200 GLU A C 1
ATOM 1549 O O . GLU A 1 200 ? 2.521 -4.410 23.723 1.00 77.62 200 GLU A O 1
ATOM 1554 N N . ASP A 1 201 ? 0.496 -4.211 24.682 1.00 83.00 201 ASP A N 1
ATOM 1555 C CA . ASP A 1 201 ? 0.141 -2.909 24.117 1.00 83.00 201 ASP A CA 1
ATOM 1556 C C . ASP A 1 201 ? 0.886 -1.753 24.813 1.00 83.00 201 ASP A C 1
ATOM 1558 O O . ASP A 1 201 ? 0.407 -1.099 25.744 1.00 83.00 201 ASP A O 1
ATOM 1562 N N . LYS A 1 202 ? 2.102 -1.471 24.334 1.00 84.56 202 LYS A N 1
ATOM 1563 C CA . LYS A 1 202 ? 2.965 -0.406 24.879 1.00 84.56 202 LYS A CA 1
ATOM 1564 C C . LYS A 1 202 ? 2.318 0.981 24.842 1.00 84.56 202 LYS A C 1
ATOM 1566 O O . LYS A 1 202 ? 2.590 1.789 25.732 1.00 84.56 202 LYS A O 1
ATOM 1571 N N . GLU A 1 203 ? 1.506 1.279 23.826 1.00 84.81 203 GLU A N 1
ATOM 1572 C CA . GLU A 1 203 ? 0.836 2.581 23.719 1.00 84.81 203 GLU A CA 1
ATOM 1573 C C . GLU A 1 203 ? -0.256 2.717 24.784 1.00 84.81 203 GLU A C 1
ATOM 1575 O O . GLU A 1 203 ? -0.338 3.762 25.439 1.00 84.81 203 GLU A O 1
ATOM 1580 N N . LEU A 1 204 ? -1.032 1.651 25.013 1.00 85.94 204 LEU A N 1
ATOM 1581 C CA . LEU A 1 204 ? -2.033 1.586 26.076 1.00 85.94 204 LEU A CA 1
ATOM 1582 C C . LEU A 1 204 ? -1.398 1.739 27.461 1.00 85.94 204 LEU A C 1
ATOM 1584 O O . LEU A 1 204 ? -1.846 2.578 28.235 1.00 85.94 204 LEU A O 1
ATOM 1588 N N . ILE A 1 205 ? -0.324 1.004 27.762 1.00 85.88 205 ILE A N 1
ATOM 1589 C CA . ILE A 1 205 ? 0.356 1.069 29.069 1.00 85.88 205 ILE A CA 1
ATOM 1590 C C . ILE A 1 205 ? 0.958 2.464 29.312 1.00 85.88 205 ILE A C 1
ATOM 1592 O O . ILE A 1 205 ? 0.868 3.032 30.407 1.00 85.88 205 ILE A O 1
ATOM 1596 N N . GLN A 1 206 ? 1.550 3.075 28.282 1.00 86.88 206 GLN A N 1
ATOM 1597 C CA . GLN A 1 206 ? 2.089 4.431 28.390 1.00 86.88 206 GLN A CA 1
ATOM 1598 C C . GLN A 1 206 ? 0.987 5.490 28.551 1.00 86.88 206 GLN A C 1
ATOM 1600 O O . GLN A 1 206 ? 1.220 6.547 29.144 1.00 86.88 206 GLN A O 1
ATOM 1605 N N . LEU A 1 207 ? -0.198 5.269 27.983 1.00 86.50 207 LEU A N 1
ATOM 1606 C CA . LEU A 1 207 ? -1.357 6.122 28.228 1.00 86.50 207 LEU A CA 1
ATOM 1607 C C . LEU A 1 207 ? -1.899 5.902 29.648 1.00 86.50 207 LEU A C 1
ATOM 1609 O O . LEU A 1 207 ? -2.178 6.871 30.348 1.00 86.50 207 LEU A O 1
ATOM 1613 N N . ALA A 1 208 ? -1.953 4.652 30.098 1.00 85.19 208 ALA A N 1
ATOM 1614 C CA . ALA A 1 208 ? -2.442 4.251 31.409 1.00 85.19 208 ALA A CA 1
ATOM 1615 C C . ALA A 1 208 ? -1.640 4.840 32.562 1.00 85.19 208 ALA A C 1
ATOM 1617 O O . ALA A 1 208 ? -2.209 5.466 33.452 1.00 85.19 208 ALA A O 1
ATOM 1618 N N . SER A 1 209 ? -0.315 4.763 32.488 1.00 83.12 209 SER A N 1
ATOM 1619 C CA . SER A 1 209 ? 0.581 5.444 33.434 1.00 83.12 209 SER A CA 1
ATOM 1620 C C . SER A 1 209 ? 0.366 6.963 33.480 1.00 83.12 209 SER A C 1
ATOM 1622 O O . SER A 1 209 ? 0.409 7.564 34.552 1.00 83.12 209 SER A O 1
ATOM 1624 N N . ARG A 1 210 ? 0.083 7.603 32.336 1.00 83.62 210 ARG A N 1
ATOM 1625 C CA . ARG A 1 210 ? -0.189 9.050 32.272 1.00 83.62 210 ARG A CA 1
ATOM 1626 C C . ARG A 1 210 ? -1.540 9.432 32.874 1.00 83.62 210 ARG A C 1
ATOM 1628 O O . ARG A 1 210 ? -1.630 10.483 33.497 1.00 83.62 210 ARG A O 1
ATOM 1635 N N . VAL A 1 211 ? -2.566 8.608 32.671 1.00 82.31 211 VAL A N 1
ATOM 1636 C CA . VAL A 1 211 ? -3.924 8.844 33.188 1.00 82.31 211 VAL A CA 1
ATOM 1637 C C . VAL A 1 211 ? -4.019 8.509 34.680 1.00 82.31 211 VAL A C 1
ATOM 1639 O O . VAL A 1 211 ? -4.692 9.226 35.414 1.00 82.31 211 VAL A O 1
ATOM 1642 N N . SER A 1 212 ? -3.320 7.465 35.139 1.00 77.50 212 SER A N 1
ATOM 1643 C CA . SER A 1 212 ? -3.342 7.017 36.538 1.00 77.50 212 SER A CA 1
ATOM 1644 C C . SER A 1 212 ? -2.491 7.883 37.471 1.00 77.50 212 SER A C 1
ATOM 1646 O O . SER A 1 212 ? -2.757 7.900 38.666 1.00 77.50 212 SER A O 1
ATOM 1648 N N . GLY A 1 213 ? -1.464 8.582 36.968 1.00 65.56 213 GLY A N 1
ATOM 1649 C CA . GLY A 1 213 ? -0.639 9.515 37.754 1.00 65.56 213 GLY A CA 1
ATOM 1650 C C . GLY A 1 213 ? 0.237 8.892 38.856 1.00 65.56 213 GLY A C 1
ATOM 1651 O O . GLY A 1 213 ? 1.018 9.610 39.477 1.00 65.56 213 GLY A O 1
ATOM 1652 N N . GLU A 1 214 ? 0.150 7.579 39.079 1.00 62.94 214 GLU A N 1
ATOM 1653 C CA . GLU A 1 214 ? 0.808 6.840 40.162 1.00 62.94 214 GLU A CA 1
ATOM 1654 C C . GLU A 1 214 ? 1.822 5.825 39.604 1.00 62.94 214 GLU A C 1
ATOM 1656 O O . GLU A 1 214 ? 1.555 5.148 38.612 1.00 62.94 214 GLU A O 1
ATOM 1661 N N . GLN A 1 215 ? 3.005 5.728 40.227 1.00 56.78 215 GLN A N 1
ATOM 1662 C CA . GLN A 1 215 ? 4.112 4.873 39.763 1.00 56.78 215 GLN A CA 1
ATOM 1663 C C . GLN A 1 215 ? 4.007 3.397 40.206 1.00 56.78 215 GLN A C 1
ATOM 1665 O O . GLN A 1 215 ? 4.736 2.575 39.660 1.00 56.78 215 GLN A O 1
ATOM 1670 N N . ASP A 1 216 ? 3.089 3.054 41.122 1.00 58.56 216 ASP A N 1
ATOM 1671 C CA . ASP A 1 216 ? 3.027 1.739 41.799 1.00 58.56 216 ASP A CA 1
ATOM 1672 C C . ASP A 1 216 ? 1.745 0.922 41.509 1.00 58.56 216 ASP A C 1
ATOM 1674 O O . ASP A 1 216 ? 1.409 -0.019 42.230 1.00 58.56 216 ASP A O 1
ATOM 1678 N N . VAL A 1 217 ? 1.001 1.259 40.453 1.00 66.12 217 VAL A N 1
ATOM 1679 C CA . VAL A 1 217 ? -0.273 0.602 40.108 1.00 66.12 217 VAL A CA 1
ATOM 1680 C C . VAL A 1 217 ? -0.033 -0.583 39.166 1.00 66.12 217 VAL A C 1
ATOM 1682 O O . VAL A 1 217 ? 0.743 -0.483 38.216 1.00 66.12 217 VAL A O 1
ATOM 1685 N N . SER A 1 218 ? -0.710 -1.715 39.399 1.00 77.12 218 SER A N 1
ATOM 1686 C CA . SER A 1 218 ? -0.625 -2.870 38.488 1.00 77.12 218 SER A CA 1
ATOM 1687 C C . SER A 1 218 ? -1.119 -2.506 37.079 1.00 77.12 218 SER A C 1
ATOM 1689 O O . SER A 1 218 ? -2.064 -1.728 36.936 1.00 77.12 218 SER A O 1
ATOM 1691 N N . ASN A 1 219 ? -0.527 -3.094 36.030 1.00 77.75 219 ASN A N 1
ATOM 1692 C CA . ASN A 1 219 ? -0.901 -2.806 34.634 1.00 77.75 219 ASN A CA 1
ATOM 1693 C C . ASN A 1 219 ? -2.416 -2.929 34.399 1.00 77.75 219 ASN A C 1
ATOM 1695 O O . ASN A 1 219 ? -3.010 -2.082 33.740 1.00 77.75 219 ASN A O 1
ATOM 1699 N N . MET A 1 220 ? -3.056 -3.926 35.012 1.00 78.12 220 MET A N 1
ATOM 1700 C CA . MET A 1 220 ? -4.496 -4.159 34.902 1.00 78.12 220 MET A CA 1
ATOM 1701 C C . MET A 1 220 ? -5.334 -3.019 35.509 1.00 78.12 220 MET A C 1
ATOM 1703 O O . MET A 1 220 ? -6.306 -2.569 34.905 1.00 78.12 220 MET A O 1
ATOM 1707 N N . GLN A 1 221 ? -4.943 -2.500 36.676 1.00 78.25 221 GLN A N 1
ATOM 1708 C CA . GLN A 1 221 ? -5.616 -1.355 37.304 1.00 78.25 221 GLN A CA 1
ATOM 1709 C C . GLN A 1 221 ? -5.400 -0.064 36.507 1.00 78.25 221 GLN A C 1
ATOM 1711 O O . GLN A 1 221 ? -6.324 0.736 36.363 1.00 78.25 221 GLN A O 1
ATOM 1716 N N . ALA A 1 222 ? -4.206 0.122 35.943 1.00 81.38 222 ALA A N 1
ATOM 1717 C CA . ALA A 1 222 ? -3.905 1.277 35.109 1.00 81.38 222 ALA A CA 1
ATOM 1718 C C . ALA A 1 222 ? -4.732 1.251 33.808 1.00 81.38 222 ALA A C 1
ATOM 1720 O O . ALA A 1 222 ? -5.297 2.273 33.418 1.00 81.38 222 ALA A O 1
ATOM 1721 N N . VAL A 1 223 ? -4.864 0.086 33.161 1.00 85.06 223 VAL A N 1
ATOM 1722 C CA . VAL A 1 223 ? -5.738 -0.094 31.989 1.00 85.06 223 VAL A CA 1
ATOM 1723 C C . VAL A 1 223 ? -7.194 0.194 32.355 1.00 85.06 223 VAL A C 1
ATOM 1725 O O . VAL A 1 223 ? -7.869 0.924 31.629 1.00 85.06 223 VAL A O 1
ATOM 1728 N N . GLN A 1 224 ? -7.668 -0.280 33.512 1.00 85.94 224 GLN A N 1
ATOM 1729 C CA . GLN A 1 224 ? -9.022 0.025 33.976 1.00 85.94 224 GLN A CA 1
ATOM 1730 C C . GLN A 1 224 ? -9.244 1.531 34.189 1.00 85.94 224 GLN A C 1
ATOM 1732 O O . GLN A 1 224 ? -10.282 2.055 33.792 1.00 85.94 224 GLN A O 1
ATOM 1737 N N . ALA A 1 225 ? -8.258 2.260 34.718 1.00 85.31 225 ALA A N 1
ATOM 1738 C CA . ALA A 1 225 ? -8.347 3.713 34.864 1.00 85.31 225 ALA A CA 1
ATOM 1739 C C . ALA A 1 225 ? -8.492 4.437 33.509 1.00 85.31 225 ALA A C 1
ATOM 1741 O O . ALA A 1 225 ? -9.232 5.419 33.404 1.00 85.31 225 ALA A O 1
ATOM 1742 N N . VAL A 1 226 ? -7.839 3.941 32.450 1.00 88.88 226 VAL A N 1
ATOM 1743 C CA . VAL A 1 226 ? -8.007 4.472 31.083 1.00 88.88 226 VAL A CA 1
ATOM 1744 C C . VAL A 1 226 ? -9.395 4.163 30.533 1.00 88.88 226 VAL A C 1
ATOM 1746 O O . VAL A 1 226 ? -10.030 5.041 29.946 1.00 88.88 226 VAL A O 1
ATOM 1749 N N . ARG A 1 227 ? -9.898 2.944 30.753 1.00 90.56 227 ARG A N 1
ATOM 1750 C CA . ARG A 1 227 ? -11.262 2.561 30.361 1.00 90.56 227 ARG A CA 1
ATOM 1751 C C . ARG A 1 227 ? -12.295 3.461 31.033 1.00 90.56 227 ARG A C 1
ATOM 1753 O O . ARG A 1 227 ? -13.163 4.002 30.350 1.00 90.56 227 ARG A O 1
ATOM 1760 N N . ASP A 1 228 ? -12.144 3.705 32.332 1.00 87.75 228 ASP A N 1
ATOM 1761 C CA . ASP A 1 228 ? -13.001 4.604 33.107 1.00 87.75 228 ASP A CA 1
ATOM 1762 C C . ASP A 1 228 ? -12.904 6.057 32.623 1.00 87.75 228 ASP A C 1
ATOM 1764 O O . ASP A 1 228 ? -13.908 6.778 32.595 1.00 87.75 228 ASP A O 1
ATOM 1768 N N . HIS A 1 229 ? -11.706 6.495 32.223 1.00 90.56 229 HIS A N 1
ATOM 1769 C CA . HIS A 1 229 ? -11.497 7.794 31.595 1.00 90.56 229 HIS A CA 1
ATOM 1770 C C . HIS A 1 229 ? -12.286 7.901 30.282 1.00 90.56 229 HIS A C 1
ATOM 1772 O O . HIS A 1 229 ? -13.101 8.813 30.145 1.00 90.56 229 HIS A O 1
ATOM 1778 N N . TRP A 1 230 ? -12.139 6.956 29.348 1.00 90.81 230 TRP A N 1
ATOM 1779 C CA . TRP A 1 230 ? -12.885 6.964 28.080 1.00 90.81 230 TRP A CA 1
ATOM 1780 C C . TRP A 1 230 ? -14.401 6.847 28.270 1.00 90.81 230 TRP A C 1
ATOM 1782 O O . TRP A 1 230 ? -15.171 7.460 27.527 1.00 90.81 230 TRP A O 1
ATOM 1792 N N . LEU A 1 231 ? -14.843 6.128 29.303 1.00 88.06 231 LEU A N 1
ATOM 1793 C CA . LEU A 1 231 ? -16.255 5.992 29.654 1.00 88.06 231 LEU A CA 1
ATOM 1794 C C . LEU A 1 231 ? -16.879 7.343 30.048 1.00 88.06 231 LEU A C 1
ATOM 1796 O O . LEU A 1 231 ? -18.024 7.636 29.684 1.00 88.06 231 LEU A O 1
ATOM 1800 N N . LYS A 1 232 ? -16.107 8.203 30.722 1.00 87.81 232 LYS A N 1
ATOM 1801 C CA . LYS A 1 232 ? -16.526 9.544 31.171 1.00 87.81 232 LYS A CA 1
ATOM 1802 C C . LYS A 1 232 ? -16.222 10.652 30.158 1.00 87.81 232 LYS A C 1
ATOM 1804 O O . LYS A 1 232 ? -16.833 11.717 30.229 1.00 87.81 232 LYS A O 1
ATOM 1809 N N . SER A 1 233 ? -15.314 10.411 29.216 1.00 86.94 233 SER A N 1
ATOM 1810 C CA . SER A 1 233 ? -14.910 11.386 28.203 1.00 86.94 233 SER A CA 1
ATOM 1811 C C . SER A 1 233 ? -16.012 11.685 27.182 1.00 86.94 233 SER A C 1
ATOM 1813 O O . SER A 1 233 ? -16.830 10.829 26.814 1.00 86.94 233 SER A O 1
ATOM 1815 N N . ALA A 1 234 ? -16.009 12.932 26.707 1.00 86.25 234 ALA A N 1
ATOM 1816 C CA . ALA A 1 234 ? -16.805 13.376 25.571 1.00 86.25 234 ALA A CA 1
ATOM 1817 C C . ALA A 1 234 ? -16.032 13.116 24.263 1.00 86.25 234 ALA A C 1
ATOM 1819 O O . ALA A 1 234 ? -14.802 13.154 24.259 1.00 86.25 234 ALA A O 1
ATOM 1820 N N . PRO A 1 235 ? -16.704 12.915 23.118 1.00 78.62 235 PRO A N 1
ATOM 1821 C CA . PRO A 1 235 ? -16.014 12.655 21.853 1.00 78.62 235 PRO A CA 1
ATOM 1822 C C . PRO A 1 235 ? -15.011 13.746 21.459 1.00 78.62 235 PRO A C 1
ATOM 1824 O O . PRO A 1 235 ? -13.970 13.452 20.883 1.00 78.62 235 PRO A O 1
ATOM 1827 N N . GLN A 1 236 ? -15.302 15.005 21.799 1.00 78.31 236 GLN A N 1
ATOM 1828 C CA . GLN A 1 236 ? -14.441 16.150 21.496 1.00 78.31 236 GLN A CA 1
ATOM 1829 C C . GLN A 1 236 ? -13.213 16.247 22.415 1.00 78.31 236 GLN A C 1
ATOM 1831 O O . GLN A 1 236 ? -12.287 16.986 22.091 1.00 78.31 236 GLN A O 1
ATOM 1836 N N . SER A 1 237 ? -13.199 15.540 23.552 1.00 83.06 237 SER A N 1
ATOM 1837 C CA . SER A 1 237 ? -12.059 15.527 24.475 1.00 83.06 237 SER A CA 1
ATOM 1838 C C . SER A 1 237 ? -11.047 14.424 24.166 1.00 83.06 237 SER A C 1
ATOM 1840 O O . SER A 1 237 ? -9.938 14.488 24.686 1.00 83.06 237 SER A O 1
ATOM 1842 N N . ILE A 1 238 ? -11.399 13.446 23.318 1.00 83.25 238 ILE A N 1
ATOM 1843 C CA . ILE A 1 238 ? -10.474 12.388 22.896 1.00 83.25 238 ILE A CA 1
ATOM 1844 C C . ILE A 1 238 ? -9.415 12.977 21.974 1.00 83.25 238 ILE A C 1
ATOM 1846 O O . ILE A 1 238 ? -9.704 13.492 20.889 1.00 83.25 238 ILE A O 1
ATOM 1850 N N . THR A 1 239 ? -8.161 12.882 22.398 1.00 80.00 239 THR A N 1
ATOM 1851 C CA . THR A 1 239 ? -7.039 13.362 21.596 1.00 80.00 239 THR A CA 1
ATOM 1852 C C . THR A 1 239 ? -6.638 12.338 20.533 1.00 80.00 239 THR A C 1
ATOM 1854 O O . THR A 1 239 ? -6.839 11.134 20.681 1.00 80.00 239 THR A O 1
ATOM 1857 N N . LEU A 1 240 ? -5.980 12.789 19.458 1.00 70.25 240 LEU A N 1
ATOM 1858 C CA . LEU A 1 240 ? -5.468 11.886 18.414 1.00 70.25 240 LEU A CA 1
ATOM 1859 C C . LEU A 1 240 ? -4.511 10.812 18.976 1.00 70.25 240 LEU A C 1
ATOM 1861 O O . LEU A 1 240 ? -4.397 9.728 18.414 1.00 70.25 240 LEU A O 1
ATOM 1865 N N . LYS A 1 241 ? -3.830 11.115 20.091 1.00 79.00 241 LYS A N 1
ATOM 1866 C CA . LYS A 1 241 ? -2.902 10.202 20.777 1.00 79.00 241 LYS A CA 1
ATOM 1867 C C . LYS A 1 241 ? -3.616 9.090 21.549 1.00 79.00 241 LYS A C 1
ATOM 1869 O O . LYS A 1 241 ? -3.008 8.059 21.795 1.00 79.00 241 LYS A O 1
ATOM 1874 N N . GLU A 1 242 ? -4.871 9.300 21.935 1.00 83.12 242 GLU A N 1
ATOM 1875 C CA . GLU A 1 242 ? -5.701 8.297 22.613 1.00 83.12 242 GLU A CA 1
ATOM 1876 C C . GLU A 1 242 ? -6.444 7.396 21.627 1.00 83.12 242 GLU A C 1
ATOM 1878 O O . GLU A 1 242 ? -6.856 6.302 21.995 1.00 83.12 242 GLU A O 1
ATOM 1883 N N . LEU A 1 243 ? -6.596 7.832 20.371 1.00 79.19 243 LEU A N 1
ATOM 1884 C CA . LEU A 1 243 ? -7.408 7.131 19.381 1.00 79.19 243 LEU A CA 1
ATOM 1885 C C . LEU A 1 243 ? -6.857 5.740 19.037 1.00 79.19 243 LEU A C 1
ATOM 1887 O O . LEU A 1 243 ? -7.636 4.806 18.901 1.00 79.19 243 LEU A O 1
ATOM 1891 N N . SER A 1 244 ? -5.533 5.595 18.918 1.00 79.81 244 SER A N 1
ATOM 1892 C CA . SER A 1 244 ? -4.890 4.298 18.643 1.00 79.81 244 SER A CA 1
ATOM 1893 C C . SER A 1 244 ? -5.123 3.298 19.794 1.00 79.81 244 SER A C 1
ATOM 1895 O O . SER A 1 244 ? -5.773 2.277 19.551 1.00 79.81 244 SER A O 1
ATOM 1897 N N . PRO A 1 245 ? -4.762 3.614 21.059 1.00 87.19 245 PRO A N 1
ATOM 1898 C CA . PRO A 1 245 ? -5.083 2.754 22.203 1.00 87.19 245 PRO A CA 1
ATOM 1899 C C . PRO A 1 245 ? -6.576 2.440 22.365 1.00 87.19 245 PRO A C 1
ATOM 1901 O O . PRO A 1 245 ? -6.928 1.299 22.654 1.00 87.19 245 PRO A O 1
ATOM 1904 N N . LEU A 1 246 ? -7.458 3.426 22.153 1.00 86.56 246 LEU A N 1
ATOM 1905 C CA . LEU A 1 246 ? -8.911 3.240 22.236 1.00 86.56 246 LEU A CA 1
ATOM 1906 C C . LEU A 1 246 ? -9.413 2.237 21.189 1.00 86.56 246 LEU A C 1
ATOM 1908 O O . LEU A 1 246 ? -10.230 1.376 21.502 1.00 86.56 246 LEU A O 1
ATOM 1912 N N . LEU A 1 247 ? -8.924 2.333 19.950 1.00 81.62 247 LEU A N 1
ATOM 1913 C CA . LEU A 1 247 ? -9.306 1.422 18.870 1.00 81.62 247 LEU A CA 1
ATOM 1914 C C . LEU A 1 247 ? -8.818 -0.006 19.125 1.00 81.62 247 LEU A C 1
ATOM 1916 O O . LEU A 1 247 ? -9.575 -0.948 18.892 1.00 81.62 247 LEU A O 1
ATOM 1920 N N . HIS A 1 248 ? -7.591 -0.172 19.626 1.00 82.00 248 HIS A N 1
ATOM 1921 C CA . HIS A 1 248 ? -7.081 -1.487 20.018 1.00 82.00 248 HIS A CA 1
ATOM 1922 C C . HIS A 1 248 ? -7.911 -2.094 21.155 1.00 82.00 248 HIS A C 1
ATOM 1924 O O . HIS A 1 248 ? -8.240 -3.280 21.108 1.00 82.00 248 HIS A O 1
ATOM 1930 N N . ASP A 1 249 ? -8.306 -1.292 22.150 1.00 85.56 249 ASP A N 1
ATOM 1931 C CA . ASP A 1 249 ? -9.107 -1.797 23.266 1.00 85.56 249 ASP A CA 1
ATOM 1932 C C . ASP A 1 249 ? -10.538 -2.141 22.858 1.00 85.56 249 ASP A C 1
ATOM 1934 O O . ASP A 1 249 ? -11.041 -3.212 23.193 1.00 85.56 249 ASP A O 1
ATOM 1938 N N . TYR A 1 250 ? -11.163 -1.298 22.039 1.00 82.00 250 TYR A N 1
ATOM 1939 C CA . TYR A 1 250 ? -12.447 -1.607 21.419 1.00 82.00 250 TYR A CA 1
ATOM 1940 C C . TYR A 1 250 ? -12.381 -2.913 20.609 1.00 82.00 250 TYR A C 1
ATOM 1942 O O . TYR A 1 250 ? -13.259 -3.765 20.743 1.00 82.00 250 TYR A O 1
ATOM 1950 N N . GLN A 1 251 ? -11.311 -3.123 19.830 1.00 76.06 251 GLN A N 1
ATOM 1951 C CA . GLN A 1 251 ? -11.102 -4.364 19.081 1.00 76.06 251 GLN A CA 1
ATOM 1952 C C . GLN A 1 251 ? -11.002 -5.591 20.004 1.00 76.06 251 GLN A C 1
ATOM 1954 O O . GLN A 1 251 ? -11.570 -6.641 19.684 1.00 76.06 251 GLN A O 1
ATOM 1959 N N . ARG A 1 252 ? -10.322 -5.476 21.154 1.00 82.44 252 ARG A N 1
ATOM 1960 C CA . ARG A 1 252 ? -10.281 -6.538 22.176 1.00 82.44 252 ARG A CA 1
ATOM 1961 C C . ARG A 1 252 ? -11.684 -6.860 22.690 1.00 82.44 252 ARG A C 1
ATOM 1963 O O . ARG A 1 252 ? -12.085 -8.024 22.659 1.00 82.44 252 ARG A O 1
ATOM 1970 N N . LEU A 1 253 ? -12.438 -5.842 23.106 1.00 78.00 253 LEU A N 1
ATOM 1971 C CA . LEU A 1 253 ? -13.777 -6.002 23.682 1.00 78.00 253 LEU A CA 1
ATOM 1972 C C . LEU A 1 253 ? -14.766 -6.626 22.698 1.00 78.00 253 LEU A C 1
ATOM 1974 O O . LEU A 1 253 ? -15.423 -7.610 23.031 1.00 78.00 253 LEU A O 1
ATOM 1978 N N . ILE A 1 254 ? -14.840 -6.106 21.470 1.00 72.56 254 ILE A N 1
ATOM 1979 C CA . ILE A 1 254 ? -15.787 -6.615 20.472 1.00 72.56 254 ILE A CA 1
ATOM 1980 C C . ILE A 1 254 ? -15.444 -8.044 20.046 1.00 72.56 254 ILE A C 1
ATOM 1982 O O . ILE A 1 254 ? -16.333 -8.842 19.754 1.00 72.56 254 ILE A O 1
ATOM 1986 N N . THR A 1 255 ? -14.158 -8.400 20.040 1.00 67.38 255 THR A N 1
ATOM 1987 C CA . THR A 1 255 ? -13.747 -9.768 19.729 1.00 67.38 255 THR A CA 1
ATOM 1988 C C . THR A 1 255 ? -14.144 -10.726 20.848 1.00 67.38 255 THR A C 1
ATOM 1990 O O . THR A 1 255 ? -14.738 -11.759 20.549 1.00 67.38 255 THR A O 1
ATOM 1993 N N . ARG A 1 256 ? -13.889 -10.380 22.119 1.00 72.62 256 ARG A N 1
ATOM 1994 C CA . ARG A 1 256 ? -14.328 -11.184 23.277 1.00 72.62 256 ARG A CA 1
ATOM 1995 C C . ARG A 1 256 ? -15.850 -11.370 23.268 1.00 72.62 256 ARG A C 1
ATOM 1997 O O . ARG A 1 256 ? -16.314 -12.506 23.249 1.00 72.62 256 ARG A O 1
ATOM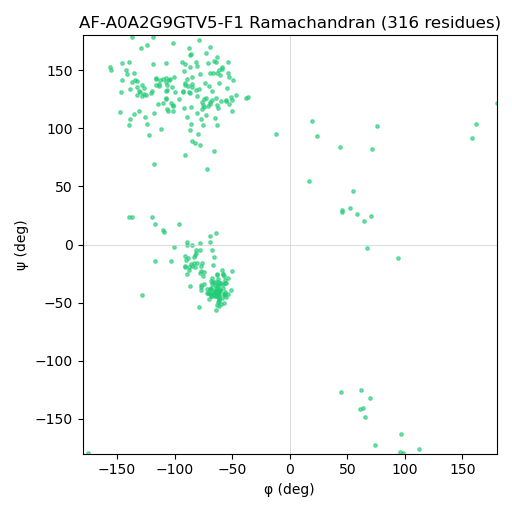 2004 N N . HIS A 1 257 ? -16.602 -10.277 23.112 1.00 68.44 257 HIS A N 1
ATOM 2005 C CA . HIS A 1 257 ? -18.067 -10.296 23.042 1.00 68.44 257 HIS A CA 1
ATOM 2006 C C . HIS A 1 257 ? -18.603 -11.203 21.920 1.00 68.44 257 HIS A C 1
ATOM 2008 O O . HIS A 1 257 ? -19.553 -11.958 22.114 1.00 68.44 257 HIS A O 1
ATOM 2014 N N . ASN A 1 258 ? -17.996 -11.160 20.729 1.00 63.97 258 ASN A N 1
ATOM 2015 C CA . ASN A 1 258 ? -18.441 -11.983 19.602 1.00 63.97 258 ASN A CA 1
ATOM 2016 C C . ASN A 1 258 ? -18.007 -13.451 19.713 1.00 63.97 258 ASN A C 1
ATOM 2018 O O . ASN A 1 258 ? -18.761 -14.329 19.298 1.00 63.97 258 ASN A O 1
ATOM 2022 N N . ILE A 1 259 ? -16.827 -13.737 20.273 1.00 62.62 259 ILE A N 1
ATOM 2023 C CA . ILE A 1 259 ? -16.376 -15.115 20.527 1.00 62.62 259 ILE A CA 1
ATOM 2024 C C . ILE A 1 259 ? -17.309 -15.799 21.533 1.00 62.62 259 ILE A C 1
ATOM 2026 O O . ILE A 1 259 ? -17.726 -16.932 21.294 1.00 62.62 259 ILE A O 1
ATOM 2030 N N . GLU A 1 260 ? -17.688 -15.098 22.603 1.00 61.22 260 GLU A N 1
ATOM 2031 C CA . GLU A 1 260 ? -18.637 -15.588 23.611 1.00 61.22 260 GLU A CA 1
ATOM 2032 C C . GLU A 1 260 ? -20.022 -15.883 23.012 1.00 61.22 260 GLU A C 1
ATOM 2034 O O . GLU A 1 260 ? -20.698 -16.822 23.429 1.00 61.22 260 GLU A O 1
ATOM 2039 N N . LYS A 1 261 ? -20.434 -15.117 21.994 1.00 56.94 261 LYS A N 1
ATOM 2040 C CA . LYS A 1 261 ? -21.772 -15.203 21.397 1.00 56.94 261 LYS A CA 1
ATOM 2041 C C . LYS A 1 261 ? -21.894 -16.207 20.245 1.00 56.94 261 LYS A C 1
ATOM 2043 O O . LYS A 1 261 ? -23.003 -16.668 19.983 1.00 56.94 261 LYS A O 1
ATOM 2048 N N . LEU A 1 262 ? -20.806 -16.524 19.530 1.00 50.00 262 LEU A N 1
ATOM 2049 C CA . LEU A 1 262 ? -20.898 -17.192 18.220 1.00 50.00 262 LEU A CA 1
ATOM 2050 C C . LEU A 1 262 ? -20.584 -18.693 18.197 1.00 50.00 262 LEU A C 1
ATOM 2052 O O . LEU A 1 262 ? -20.924 -19.322 17.207 1.00 50.00 262 LEU A O 1
ATOM 2056 N N . GLY A 1 263 ? -19.976 -19.297 19.222 1.00 45.94 263 GLY A N 1
ATOM 2057 C CA . GLY A 1 263 ? -19.767 -20.757 19.270 1.00 45.94 263 GLY A CA 1
ATOM 2058 C C . GLY A 1 263 ? -19.276 -21.405 17.953 1.00 45.94 263 GLY A C 1
ATOM 2059 O O . GLY A 1 263 ? -20.060 -21.945 17.184 1.00 45.94 263 GLY A O 1
ATOM 2060 N N . SER A 1 264 ? -17.964 -21.393 17.697 1.00 42.09 264 SER A N 1
ATOM 2061 C CA . SER A 1 264 ? -17.246 -22.242 16.713 1.00 42.09 264 SER A CA 1
ATOM 2062 C C . SER A 1 264 ? -17.825 -22.442 15.290 1.00 42.09 264 SER A C 1
ATOM 2064 O O . SER A 1 264 ? -17.534 -23.463 14.673 1.00 42.09 264 SER A O 1
ATOM 2066 N N . SER A 1 265 ? -18.591 -21.510 14.719 1.00 39.19 265 SER A N 1
ATOM 2067 C CA . SER A 1 265 ? -19.005 -21.585 13.306 1.00 39.19 265 SER A CA 1
ATOM 2068 C C . SER A 1 265 ? -18.554 -20.341 12.544 1.00 39.19 265 SER A C 1
ATOM 2070 O O . SER A 1 265 ? -19.244 -19.325 12.539 1.00 39.19 265 SER A O 1
ATOM 2072 N N . LEU A 1 266 ? -17.390 -20.414 11.894 1.00 40.81 266 LEU A N 1
ATOM 2073 C CA . LEU A 1 266 ? -16.856 -19.352 11.036 1.00 40.81 266 LEU A CA 1
ATOM 2074 C C . LEU A 1 266 ? -16.530 -19.925 9.653 1.00 40.81 266 LEU A C 1
ATOM 2076 O O . LEU A 1 266 ? -15.586 -20.698 9.497 1.00 40.81 266 LEU A O 1
ATOM 2080 N N . GLU A 1 267 ? -17.316 -19.532 8.650 1.00 33.59 267 GLU A N 1
ATOM 2081 C CA . GLU A 1 267 ? -17.014 -19.772 7.237 1.00 33.59 267 GLU A CA 1
ATOM 2082 C C . GLU A 1 267 ? -16.092 -18.668 6.690 1.00 33.59 267 GLU A C 1
ATOM 2084 O O . GLU A 1 267 ? -16.244 -17.483 6.990 1.00 33.59 267 GLU A O 1
ATOM 2089 N N . HIS A 1 268 ? -15.106 -19.075 5.889 1.00 31.67 268 HIS A N 1
ATOM 2090 C CA . HIS A 1 268 ? -14.091 -18.211 5.289 1.00 31.67 268 HIS A CA 1
ATOM 2091 C C . HIS A 1 268 ? -14.650 -17.402 4.105 1.00 31.67 268 HIS A C 1
ATOM 2093 O O . HIS A 1 268 ? -15.054 -17.974 3.097 1.00 31.67 268 HIS A O 1
ATOM 2099 N N . VAL A 1 269 ? -14.562 -16.072 4.175 1.00 37.81 269 VAL A N 1
ATOM 2100 C CA . VAL A 1 269 ? -14.689 -15.160 3.019 1.00 37.81 269 VAL A CA 1
ATOM 2101 C C . VAL A 1 269 ? -13.306 -14.593 2.661 1.00 37.81 269 VAL A C 1
ATOM 2103 O O . VAL A 1 269 ? -12.487 -14.268 3.521 1.00 37.81 269 VAL A O 1
ATOM 2106 N N . GLU A 1 270 ? -12.984 -14.519 1.374 1.00 36.47 270 GLU A N 1
ATOM 2107 C CA . GLU A 1 270 ? -11.669 -14.078 0.904 1.00 36.47 270 GLU A CA 1
ATOM 2108 C C . GLU A 1 270 ? -11.477 -12.563 1.082 1.00 36.47 270 GLU A C 1
ATOM 2110 O O . GLU A 1 270 ? -12.067 -11.755 0.367 1.00 36.47 270 GLU A O 1
ATOM 2115 N N . PHE A 1 271 ? -10.583 -12.155 1.988 1.00 40.72 271 PHE A N 1
ATOM 2116 C CA . PHE A 1 271 ? -10.032 -10.800 1.967 1.00 40.72 271 PHE A CA 1
ATOM 2117 C C . PHE A 1 271 ? -8.991 -10.689 0.863 1.00 40.72 271 PHE A C 1
ATOM 2119 O O . PHE A 1 271 ? -7.933 -11.312 0.935 1.00 40.72 271 PHE A O 1
ATOM 2126 N N . GLY A 1 272 ? -9.256 -9.848 -0.128 1.00 49.31 272 GLY A N 1
ATOM 2127 C CA . GLY A 1 272 ? -8.306 -9.530 -1.181 1.00 49.31 272 GLY A CA 1
ATOM 2128 C C . GLY A 1 272 ? -8.838 -8.453 -2.109 1.00 49.31 272 GLY A C 1
ATOM 2129 O O . GLY A 1 272 ? -9.942 -7.956 -1.923 1.00 49.31 272 GLY A O 1
ATOM 2130 N N . PHE A 1 273 ? -8.048 -8.100 -3.117 1.00 54.00 273 PHE A N 1
ATOM 2131 C CA . PHE A 1 273 ? -8.538 -7.402 -4.297 1.00 54.00 273 PHE A CA 1
ATOM 2132 C C . PHE A 1 273 ? -9.187 -8.454 -5.206 1.00 54.00 273 PHE A C 1
ATOM 2134 O O . PHE A 1 273 ? -8.450 -9.123 -5.932 1.00 54.00 273 PHE A O 1
ATOM 2141 N N . PRO A 1 274 ? -10.511 -8.688 -5.178 1.00 52.78 274 PRO A N 1
ATOM 2142 C CA . PRO A 1 274 ? -11.131 -9.563 -6.165 1.00 52.78 274 PRO A CA 1
ATOM 2143 C C . PRO A 1 274 ? -10.720 -9.058 -7.547 1.00 52.78 274 PRO A C 1
ATOM 2145 O O . PRO A 1 274 ? -10.924 -7.895 -7.886 1.00 52.78 274 PRO A O 1
ATOM 2148 N N . GLY A 1 275 ? -10.067 -9.912 -8.338 1.00 51.53 275 GLY A N 1
ATOM 2149 C CA . GLY A 1 275 ? -9.405 -9.506 -9.585 1.00 51.53 275 GLY A CA 1
ATOM 2150 C C . GLY A 1 275 ? -10.335 -8.975 -10.688 1.00 51.53 275 GLY A C 1
ATOM 2151 O O . GLY A 1 275 ? -9.886 -8.847 -11.825 1.00 51.53 275 GLY A O 1
ATOM 2152 N N . LYS A 1 276 ? -11.613 -8.722 -10.379 1.00 55.47 276 LYS A N 1
ATOM 2153 C CA . LYS A 1 276 ? -12.651 -8.199 -11.270 1.00 55.47 276 LYS A CA 1
ATOM 2154 C C . LYS A 1 276 ? -13.198 -6.831 -10.847 1.00 55.47 276 LYS A C 1
ATOM 2156 O O . LYS A 1 276 ? -13.835 -6.195 -11.682 1.00 55.47 276 LYS A O 1
ATOM 2161 N N . ASP A 1 277 ? -12.935 -6.367 -9.627 1.00 68.50 277 ASP A N 1
ATOM 2162 C CA . ASP A 1 277 ? -13.554 -5.139 -9.127 1.00 68.50 277 ASP A CA 1
ATOM 2163 C C . ASP A 1 277 ? -12.707 -3.921 -9.502 1.00 68.50 277 ASP A C 1
ATOM 2165 O O . ASP A 1 277 ? -11.474 -3.939 -9.417 1.00 68.50 277 ASP A O 1
ATOM 2169 N N . ALA A 1 278 ? -13.371 -2.858 -9.954 1.00 80.69 278 ALA A N 1
ATOM 2170 C CA . ALA A 1 278 ? -12.722 -1.587 -10.223 1.00 80.69 278 ALA A CA 1
ATOM 2171 C C . ALA A 1 278 ? -12.387 -0.884 -8.903 1.00 80.69 278 ALA A C 1
ATOM 2173 O O . ALA A 1 278 ? -13.179 -0.877 -7.958 1.00 80.69 278 ALA A O 1
ATOM 2174 N N . PHE A 1 279 ? -11.202 -0.282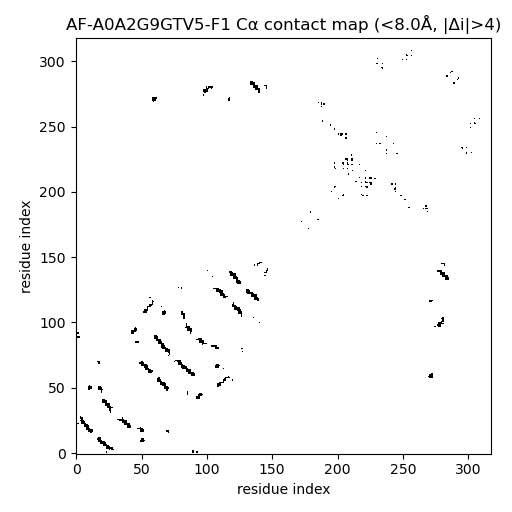 -8.841 1.00 88.69 279 PHE A N 1
ATOM 2175 C CA . PHE A 1 279 ? -10.767 0.511 -7.697 1.00 88.69 279 PHE A CA 1
ATOM 2176 C C . PHE A 1 279 ? -10.766 1.987 -8.059 1.00 88.69 279 PHE A C 1
ATOM 2178 O O . PHE A 1 279 ? -10.639 2.368 -9.222 1.00 88.69 279 PHE A O 1
ATOM 2185 N N . ARG A 1 280 ? -10.869 2.847 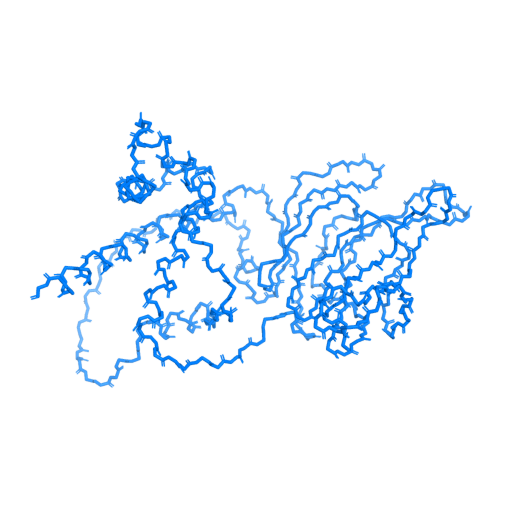-7.051 1.00 91.44 280 ARG A N 1
ATOM 2186 C CA . ARG A 1 280 ? -10.777 4.290 -7.249 1.00 91.44 280 ARG A CA 1
ATOM 2187 C C . ARG A 1 280 ? -10.032 4.982 -6.133 1.00 91.44 280 ARG A C 1
ATOM 2189 O O . ARG A 1 280 ? -10.065 4.567 -4.975 1.00 91.44 280 ARG A O 1
ATOM 2196 N N . PHE A 1 281 ? -9.398 6.084 -6.503 1.00 92.31 281 PHE A N 1
ATOM 2197 C CA . PHE A 1 281 ? -8.726 6.970 -5.574 1.00 92.31 281 PHE A CA 1
ATOM 2198 C C . PHE A 1 281 ? -9.689 8.022 -5.015 1.00 92.31 281 PHE A C 1
ATOM 2200 O O . PHE A 1 281 ? -10.390 8.712 -5.757 1.00 92.31 281 PHE A O 1
ATOM 2207 N N . TYR A 1 282 ? -9.687 8.193 -3.699 1.00 89.44 282 TYR A N 1
ATOM 2208 C CA . TYR A 1 282 ? -10.418 9.228 -2.983 1.00 89.44 282 TYR A CA 1
ATOM 2209 C C . TYR A 1 282 ? -9.431 10.143 -2.251 1.00 89.44 282 TYR A C 1
ATOM 2211 O O . TYR A 1 282 ? -8.741 9.721 -1.322 1.00 89.44 282 TYR A O 1
ATOM 2219 N N . HIS A 1 283 ? -9.359 11.404 -2.681 1.00 89.69 283 HIS A N 1
ATOM 2220 C CA . HIS A 1 283 ? -8.485 12.412 -2.079 1.00 89.69 283 HIS A CA 1
ATOM 2221 C C . HIS A 1 283 ? -9.064 12.899 -0.749 1.00 89.69 283 HIS A C 1
ATOM 2223 O O . HIS A 1 283 ? -10.146 13.493 -0.720 1.00 89.69 283 HIS A O 1
ATOM 2229 N N . VAL A 1 284 ? -8.314 12.715 0.334 1.00 84.75 284 VAL A N 1
ATOM 2230 C CA . VAL A 1 284 ? -8.628 13.277 1.647 1.00 84.75 284 VAL A CA 1
ATOM 2231 C C . VAL A 1 284 ? -8.044 14.688 1.726 1.00 84.75 284 VAL A C 1
ATOM 2233 O O . VAL A 1 284 ? -6.859 14.879 1.975 1.00 84.75 284 VAL A O 1
ATOM 2236 N N . LYS A 1 285 ? -8.889 15.690 1.489 1.00 78.56 285 LYS A N 1
ATOM 2237 C CA . LYS A 1 285 ? -8.521 17.115 1.474 1.00 78.56 285 LYS A CA 1
ATOM 2238 C C . LYS A 1 285 ? -8.583 17.781 2.847 1.00 78.56 285 LYS A C 1
ATOM 2240 O O . LYS A 1 285 ? -7.984 18.832 3.039 1.00 78.56 285 LYS A O 1
ATOM 2245 N N . SER A 1 286 ? -9.351 17.218 3.777 1.00 65.50 286 SER A N 1
ATOM 2246 C CA . SER A 1 286 ? -9.550 17.764 5.123 1.00 65.50 286 SER A CA 1
ATOM 2247 C C . SER A 1 286 ? -9.606 16.641 6.150 1.00 65.50 286 SER A C 1
ATOM 2249 O O . SER A 1 286 ? -10.171 15.580 5.878 1.00 65.50 286 SER A O 1
ATOM 2251 N N . ALA A 1 287 ? -9.108 16.910 7.358 1.00 60.41 287 ALA A N 1
ATOM 2252 C CA . ALA A 1 287 ? -9.249 16.008 8.496 1.00 60.41 287 ALA A CA 1
ATOM 2253 C C . ALA A 1 287 ? -10.719 15.702 8.825 1.00 60.41 287 ALA A C 1
ATOM 2255 O O . ALA A 1 287 ? -10.996 14.624 9.321 1.00 60.41 287 ALA A O 1
ATOM 2256 N N . SER A 1 288 ? -11.674 16.574 8.477 1.00 58.66 288 SER A N 1
ATOM 2257 C CA . SER A 1 288 ? -13.115 16.296 8.633 1.00 58.66 288 SER A CA 1
ATOM 2258 C C . SER A 1 288 ? -13.636 15.167 7.732 1.00 58.66 288 SER A C 1
ATOM 2260 O O . SER A 1 288 ? -14.710 14.625 7.976 1.00 58.66 288 SER A O 1
ATOM 2262 N N . GLN A 1 289 ? -12.894 14.805 6.681 1.00 63.03 289 GLN A N 1
ATOM 2263 C CA . GLN A 1 289 ? -13.206 13.657 5.824 1.00 63.03 289 GLN A CA 1
ATOM 2264 C C . GLN A 1 289 ? -12.635 12.344 6.381 1.00 63.03 289 GLN A C 1
ATOM 2266 O O . GLN A 1 289 ? -13.068 11.261 5.969 1.00 63.03 289 GLN A O 1
ATOM 2271 N N . LEU A 1 290 ? -11.686 12.431 7.321 1.00 60.66 290 LEU A N 1
ATOM 2272 C CA . LEU A 1 290 ? -11.418 11.365 8.278 1.00 60.66 290 LEU A CA 1
ATOM 2273 C C . LEU A 1 290 ? -12.583 11.447 9.266 1.00 60.66 290 LEU A C 1
ATOM 2275 O O . LEU A 1 290 ? -12.808 12.498 9.856 1.00 60.66 290 LEU A O 1
ATOM 2279 N N . ARG A 1 291 ? -13.403 10.400 9.386 1.00 63.81 291 ARG A N 1
ATOM 2280 C CA . ARG A 1 291 ? -14.611 10.441 10.221 1.00 63.81 291 ARG A CA 1
ATOM 2281 C C . ARG A 1 291 ? -14.260 10.425 11.717 1.00 63.81 291 ARG A C 1
ATOM 2283 O O . ARG A 1 291 ? -14.625 9.512 12.441 1.00 63.81 291 ARG A O 1
ATOM 2290 N N . LEU A 1 292 ? -13.595 11.469 12.210 1.00 58.19 292 LEU A N 1
ATOM 2291 C CA . LEU A 1 292 ? -13.523 11.781 13.639 1.00 58.19 292 LEU A CA 1
ATOM 2292 C C . LEU A 1 292 ? -14.939 11.989 14.211 1.00 58.19 292 LEU A C 1
ATOM 2294 O O . LEU A 1 292 ? -15.168 11.798 15.396 1.00 58.19 292 LEU A O 1
ATOM 2298 N N . SER A 1 293 ? -15.916 12.303 13.353 1.00 60.12 293 SER A N 1
ATOM 2299 C CA . SER A 1 293 ? -17.348 12.300 13.662 1.00 60.12 293 SER A CA 1
ATOM 2300 C C . SER A 1 293 ? -17.937 10.921 13.974 1.00 60.12 293 SER A C 1
ATOM 2302 O O . SER A 1 293 ? -19.075 10.871 14.423 1.00 60.12 293 SER A O 1
ATOM 2304 N N . ASP A 1 294 ? -17.211 9.823 13.734 1.00 67.19 294 ASP A N 1
ATOM 2305 C CA . ASP A 1 294 ? -17.619 8.479 14.163 1.00 67.19 294 ASP A CA 1
ATOM 2306 C C . ASP A 1 294 ? -17.120 8.164 15.582 1.00 67.19 294 ASP A C 1
ATOM 2308 O O . ASP A 1 294 ? -17.608 7.215 16.184 1.00 67.19 294 ASP A O 1
ATOM 2312 N N . ILE A 1 295 ? -16.217 8.977 16.157 1.00 73.38 295 ILE A N 1
ATOM 2313 C CA . ILE A 1 295 ? -15.777 8.837 17.558 1.00 73.38 295 ILE A CA 1
ATOM 2314 C C . ILE A 1 295 ? -16.969 8.828 18.532 1.00 73.38 295 ILE A C 1
ATOM 2316 O O . ILE A 1 295 ? -16.969 7.977 19.413 1.00 73.38 295 ILE A O 1
ATOM 2320 N N . PRO A 1 296 ? -18.010 9.682 18.401 1.00 76.88 296 PRO A N 1
ATOM 2321 C CA . PRO A 1 296 ? -19.223 9.567 19.209 1.00 76.88 296 PRO A CA 1
ATOM 2322 C C . PRO A 1 296 ? -19.897 8.196 19.128 1.00 76.88 296 PRO A C 1
ATOM 2324 O O . PRO A 1 296 ? -20.251 7.643 20.164 1.00 76.88 296 PRO A O 1
ATOM 2327 N N . ASN A 1 297 ? -20.044 7.643 17.920 1.00 76.88 297 ASN A N 1
ATOM 2328 C CA . ASN A 1 297 ? -20.697 6.349 17.706 1.00 76.88 297 ASN A CA 1
ATOM 2329 C C . ASN A 1 297 ? -19.845 5.211 18.277 1.00 76.88 297 ASN A C 1
ATOM 2331 O O . ASN A 1 297 ? -20.357 4.356 18.991 1.00 76.88 297 ASN A O 1
ATOM 2335 N N . LEU A 1 298 ? -18.535 5.256 18.025 1.00 81.62 298 LEU A N 1
ATOM 2336 C CA . LEU A 1 298 ? -17.576 4.298 18.560 1.00 81.62 298 LEU A CA 1
ATOM 2337 C C . LEU A 1 298 ? -17.545 4.332 20.086 1.00 81.62 298 LEU A C 1
ATOM 2339 O O . LEU A 1 298 ? -17.599 3.286 20.718 1.00 81.62 298 LEU A O 1
ATOM 2343 N N . LEU A 1 299 ? -17.477 5.521 20.692 1.00 81.69 299 LEU A N 1
ATOM 2344 C CA . LEU A 1 299 ? -17.496 5.665 22.146 1.00 81.69 299 LEU A CA 1
ATOM 2345 C C . LEU A 1 299 ? -18.825 5.206 22.745 1.00 81.69 299 LEU A C 1
ATOM 2347 O O . LEU A 1 299 ? -18.817 4.685 23.854 1.00 81.69 299 LEU A O 1
ATOM 2351 N N . ALA A 1 300 ? -19.954 5.406 22.061 1.00 83.06 300 ALA A N 1
ATOM 2352 C CA . ALA A 1 300 ? -21.247 4.911 22.526 1.00 83.06 300 ALA A CA 1
ATOM 2353 C C . ALA A 1 300 ? -21.258 3.376 22.586 1.00 83.06 300 ALA A C 1
ATOM 2355 O O . ALA A 1 300 ? -21.503 2.815 23.650 1.00 83.06 300 ALA A O 1
ATOM 2356 N N . GLU A 1 301 ? -20.885 2.709 21.493 1.00 83.25 301 GLU A N 1
ATOM 2357 C CA . GLU A 1 301 ? -20.796 1.245 21.439 1.00 83.25 301 GLU A CA 1
ATOM 2358 C C . GLU A 1 301 ? -19.751 0.695 22.424 1.00 83.25 301 GLU A C 1
ATOM 2360 O O . GLU A 1 301 ? -19.994 -0.273 23.141 1.00 83.25 301 GLU A O 1
ATOM 2365 N N . TYR A 1 302 ? -18.598 1.356 22.533 1.00 84.50 302 TYR A N 1
ATOM 2366 C CA . TYR A 1 302 ? -17.553 1.004 23.491 1.00 84.50 302 TYR A CA 1
ATOM 2367 C C . TYR A 1 302 ? -18.063 1.020 24.942 1.00 84.50 302 TYR A C 1
ATOM 2369 O O . TYR A 1 302 ? -17.764 0.111 25.718 1.00 84.50 302 TYR A O 1
ATOM 2377 N N . LYS A 1 303 ? -18.867 2.029 25.313 1.00 86.69 303 LYS A N 1
ATOM 2378 C CA . LYS A 1 303 ? -19.480 2.127 26.649 1.00 86.69 303 LYS A CA 1
ATOM 2379 C C . LYS A 1 303 ? -20.461 0.982 26.911 1.00 86.69 303 LYS A C 1
ATOM 2381 O O . LYS A 1 303 ? -20.475 0.455 28.021 1.00 86.69 303 LYS A O 1
ATOM 2386 N N . GLU A 1 304 ? -21.237 0.574 25.909 1.00 84.88 304 GLU A N 1
ATOM 2387 C CA . GLU A 1 304 ? -22.147 -0.577 26.010 1.00 84.88 304 GLU A CA 1
ATOM 2388 C C . GLU A 1 304 ? -21.381 -1.896 26.200 1.00 84.88 304 GLU A C 1
ATOM 2390 O O . GLU A 1 304 ? -21.715 -2.689 27.084 1.00 84.88 304 GLU A O 1
ATOM 2395 N N . LEU A 1 305 ? -20.306 -2.107 25.433 1.00 80.75 305 LEU A N 1
ATOM 2396 C CA . LEU A 1 305 ? -19.475 -3.311 25.524 1.00 80.75 305 LEU A CA 1
ATOM 2397 C C . LEU A 1 305 ? -18.801 -3.450 26.896 1.00 80.75 305 LEU A C 1
ATOM 2399 O O . LEU A 1 305 ? -18.843 -4.531 27.493 1.00 80.75 305 LEU A O 1
ATOM 2403 N N . LEU A 1 306 ? -18.242 -2.365 27.440 1.00 82.00 306 LEU A N 1
ATOM 2404 C CA . LEU A 1 306 ? -17.674 -2.376 28.791 1.00 82.00 306 LEU A CA 1
ATOM 2405 C C . LEU A 1 306 ? -18.728 -2.695 29.857 1.00 82.00 306 LEU A C 1
ATOM 2407 O O . LEU A 1 306 ? -18.477 -3.535 30.719 1.00 82.00 306 LEU A O 1
ATOM 2411 N N . ALA A 1 307 ? -19.919 -2.091 29.768 1.00 78.88 307 ALA A N 1
ATOM 2412 C CA . ALA A 1 307 ? -21.008 -2.370 30.701 1.00 78.88 307 ALA A CA 1
ATOM 2413 C C . ALA A 1 307 ? -21.437 -3.848 30.663 1.00 78.88 307 ALA A C 1
ATOM 2415 O O . ALA A 1 307 ? -21.681 -4.443 31.711 1.00 78.88 307 ALA A O 1
ATOM 2416 N N . SER A 1 308 ? -21.470 -4.466 29.476 1.00 69.69 308 SER A N 1
ATOM 2417 C CA . SER A 1 308 ? -21.805 -5.890 29.328 1.00 69.69 308 SER A CA 1
ATOM 2418 C C . SER A 1 308 ? -20.751 -6.830 29.932 1.00 69.69 308 SER A C 1
ATOM 2420 O O . SER A 1 308 ? -21.105 -7.851 30.518 1.00 69.69 308 SER A O 1
ATOM 2422 N N . THR A 1 309 ? -19.471 -6.449 29.869 1.00 64.75 309 THR A N 1
ATOM 2423 C CA . THR A 1 309 ? -18.344 -7.238 30.400 1.00 64.75 309 THR A CA 1
ATOM 2424 C C . THR A 1 309 ? -18.279 -7.178 31.932 1.00 64.75 309 THR A C 1
ATOM 2426 O O . THR A 1 309 ? -17.936 -8.157 32.589 1.00 64.75 309 THR A O 1
ATOM 2429 N N . SER A 1 310 ? -18.652 -6.042 32.534 1.00 58.62 310 SER A N 1
ATOM 2430 C CA . SER A 1 310 ? -18.743 -5.921 33.996 1.00 58.62 310 SER A CA 1
ATOM 2431 C C . SER A 1 310 ? -19.876 -6.765 34.592 1.00 58.62 310 SER A C 1
ATOM 2433 O O . SER A 1 310 ? -19.759 -7.216 35.727 1.00 58.62 310 SER A O 1
ATOM 2435 N N . ILE A 1 311 ? -20.954 -7.003 33.835 1.00 53.56 311 ILE A N 1
ATOM 2436 C CA . ILE A 1 311 ? -22.096 -7.813 34.282 1.00 53.56 311 ILE A CA 1
ATOM 2437 C C . ILE A 1 311 ? -21.769 -9.313 34.224 1.00 53.56 311 ILE A C 1
ATOM 2439 O O . ILE A 1 311 ? -22.128 -10.037 35.150 1.00 53.56 311 ILE A O 1
ATOM 2443 N N . SER A 1 312 ? -21.057 -9.792 33.196 1.00 48.25 312 SER A N 1
ATOM 2444 C CA . SER A 1 312 ? -20.674 -11.211 33.090 1.00 48.25 312 SER A CA 1
ATOM 2445 C C . SER A 1 312 ? -19.707 -11.644 34.198 1.00 48.25 312 SER A C 1
ATOM 2447 O O . SER A 1 312 ? -19.930 -12.669 34.838 1.00 48.25 312 SER A O 1
ATOM 2449 N N . GLN A 1 313 ? -18.718 -10.811 34.539 1.00 47.94 313 GLN A N 1
ATOM 2450 C CA . GLN A 1 313 ? -17.788 -11.089 35.644 1.00 47.94 313 GLN A CA 1
ATOM 2451 C C . GLN A 1 313 ? -18.472 -11.156 37.022 1.00 47.94 313 GLN A C 1
ATOM 2453 O O . GLN A 1 313 ? -17.972 -11.825 37.927 1.00 47.94 313 GLN A O 1
ATOM 2458 N N . GLN A 1 314 ? -19.620 -10.492 37.187 1.00 39.88 314 GLN A N 1
ATOM 2459 C CA . GLN A 1 314 ? -20.403 -10.480 38.428 1.00 39.88 314 GLN A CA 1
ATOM 2460 C C . GLN A 1 314 ? -21.319 -11.707 38.579 1.00 39.88 314 GLN A C 1
ATOM 2462 O O . GLN A 1 314 ? -21.758 -12.017 39.687 1.00 39.88 314 GLN A O 1
ATOM 2467 N N . ILE A 1 315 ? -21.615 -12.399 37.475 1.00 45.59 315 ILE A N 1
ATOM 2468 C CA . ILE A 1 315 ? -22.423 -13.625 37.453 1.00 45.59 315 ILE A CA 1
ATOM 2469 C C . ILE A 1 315 ? -21.540 -14.854 37.711 1.00 45.59 315 ILE A C 1
ATOM 2471 O O . ILE A 1 315 ? -21.967 -15.749 38.430 1.00 45.59 315 ILE A O 1
ATOM 2475 N N . ASP A 1 316 ? -20.296 -14.858 37.226 1.00 40.62 316 ASP A N 1
ATOM 2476 C CA . ASP A 1 316 ? -19.342 -15.964 37.427 1.00 40.62 316 ASP A CA 1
ATOM 2477 C C . ASP A 1 316 ? -18.688 -15.994 38.826 1.00 40.62 316 ASP A C 1
ATOM 2479 O O . ASP A 1 316 ? -17.927 -16.908 39.145 1.00 40.62 316 ASP A O 1
ATOM 2483 N N . SER A 1 317 ? -18.956 -14.992 39.671 1.00 39.06 317 SER A N 1
ATOM 2484 C CA . SER A 1 317 ? -18.399 -14.866 41.029 1.00 39.06 317 SER A CA 1
ATOM 2485 C C . SER A 1 317 ? -19.414 -15.092 42.166 1.00 39.06 317 SER A C 1
ATOM 2487 O O . SER A 1 317 ? -19.071 -14.873 43.330 1.00 39.06 317 SER A O 1
ATOM 2489 N N . ASN A 1 318 ? -20.619 -15.585 41.849 1.00 35.62 318 ASN A N 1
ATOM 2490 C CA . ASN A 1 318 ? -21.622 -16.087 42.807 1.00 35.62 318 ASN A CA 1
ATOM 2491 C C . ASN A 1 318 ? -21.842 -17.596 42.649 1.00 35.62 318 ASN A C 1
ATOM 2493 O O . ASN A 1 318 ? -22.194 -18.233 43.668 1.00 35.62 318 ASN A O 1
#

Radius of gyration: 24.34 Å; Cα contacts (8 Å, |Δi|>4): 467; chains: 1; bounding box: 75×48×67 Å